Protein AF-T0ZTT1-F1 (afdb_monomer_lite)

Structure (mmCIF, N/CA/C/O backbone):
data_AF-T0ZTT1-F1
#
_entry.id   AF-T0ZTT1-F1
#
loop_
_atom_site.group_PDB
_atom_site.id
_atom_site.type_symbol
_atom_site.label_atom_id
_atom_site.label_alt_id
_atom_site.label_comp_id
_atom_site.label_asym_id
_atom_site.label_entity_id
_atom_site.label_seq_id
_atom_site.pdbx_PDB_ins_code
_atom_site.Cartn_x
_atom_site.Cartn_y
_atom_site.Cartn_z
_atom_site.occupancy
_atom_site.B_iso_or_equiv
_atom_site.auth_seq_id
_atom_site.auth_comp_id
_atom_site.auth_asym_id
_atom_site.auth_atom_id
_atom_site.pdbx_PDB_model_num
ATOM 1 N N . MET A 1 1 ? 16.448 -6.282 -5.008 1.00 70.19 1 MET A N 1
ATOM 2 C CA . MET A 1 1 ? 17.131 -6.592 -6.287 1.00 70.19 1 MET A CA 1
ATOM 3 C C . MET A 1 1 ? 16.529 -7.861 -6.857 1.00 70.19 1 MET A C 1
ATOM 5 O O . MET A 1 1 ? 16.527 -8.872 -6.167 1.00 70.19 1 MET A O 1
ATOM 9 N N . ILE A 1 2 ? 16.022 -7.788 -8.084 1.00 77.56 2 ILE A N 1
ATOM 10 C CA . ILE A 1 2 ? 15.511 -8.921 -8.863 1.00 77.56 2 ILE A CA 1
ATOM 11 C C . ILE A 1 2 ? 16.599 -9.289 -9.877 1.00 77.56 2 ILE A C 1
ATOM 13 O O . ILE A 1 2 ? 17.186 -8.388 -10.481 1.00 77.56 2 ILE A O 1
ATOM 17 N N . TRP A 1 3 ? 16.915 -10.576 -10.030 1.00 76.81 3 TRP A N 1
ATOM 18 C CA . TRP A 1 3 ? 18.024 -11.031 -10.872 1.00 76.81 3 TRP A CA 1
ATOM 19 C C . TRP A 1 3 ? 17.762 -12.404 -11.499 1.00 76.81 3 TRP A C 1
ATOM 21 O O . TRP A 1 3 ? 17.148 -13.268 -10.874 1.00 76.81 3 TRP A O 1
ATOM 31 N N . GLY A 1 4 ? 18.320 -12.605 -12.695 1.00 72.38 4 GLY A N 1
ATOM 32 C CA . GLY A 1 4 ? 18.363 -13.891 -13.378 1.00 72.38 4 GLY A CA 1
ATOM 33 C C . GLY A 1 4 ? 17.075 -14.313 -14.099 1.00 72.38 4 GLY A C 1
ATOM 34 O O . GLY A 1 4 ? 16.040 -13.652 -14.038 1.00 72.38 4 GLY A O 1
ATOM 35 N N . GLY A 1 5 ? 17.147 -15.469 -14.766 1.00 72.75 5 GLY A N 1
ATOM 36 C CA . GLY A 1 5 ? 15.988 -16.238 -15.230 1.00 72.75 5 GLY A CA 1
ATOM 37 C C . GLY A 1 5 ? 15.692 -16.154 -16.731 1.00 72.75 5 GLY A C 1
ATOM 38 O O . GLY A 1 5 ? 15.581 -15.075 -17.314 1.00 72.75 5 GLY A O 1
ATOM 39 N N . GLY A 1 6 ? 15.499 -17.320 -17.359 1.00 72.19 6 GLY A N 1
ATOM 40 C CA . GLY A 1 6 ? 15.038 -17.461 -18.744 1.00 72.19 6 GLY A CA 1
ATOM 41 C C . GLY A 1 6 ? 15.770 -16.538 -19.724 1.00 72.19 6 GLY A C 1
ATOM 42 O O . GLY A 1 6 ? 16.996 -16.513 -19.792 1.00 72.19 6 GLY A O 1
ATOM 43 N N . ALA A 1 7 ? 15.007 -15.736 -20.469 1.00 65.44 7 ALA A N 1
ATOM 44 C CA . ALA A 1 7 ? 15.554 -14.795 -21.444 1.00 65.44 7 ALA A CA 1
ATOM 45 C C . ALA A 1 7 ? 16.381 -13.649 -20.826 1.00 65.44 7 ALA A C 1
ATOM 47 O O . ALA A 1 7 ? 17.142 -13.022 -21.558 1.00 65.44 7 ALA A O 1
ATOM 48 N N . ALA A 1 8 ? 16.267 -13.363 -19.522 1.00 67.00 8 ALA A N 1
ATOM 49 C CA . ALA A 1 8 ? 17.101 -12.361 -18.854 1.00 67.00 8 ALA A CA 1
ATOM 50 C C . ALA A 1 8 ? 18.556 -12.839 -18.692 1.00 67.00 8 ALA A C 1
ATOM 52 O O . ALA A 1 8 ? 19.460 -12.014 -18.584 1.00 67.00 8 ALA A O 1
ATOM 53 N N . GLY A 1 9 ? 18.811 -14.153 -18.741 1.00 69.88 9 GLY A N 1
ATOM 54 C CA . GLY A 1 9 ? 20.140 -14.722 -18.529 1.00 69.88 9 GLY A CA 1
ATOM 55 C C . GLY A 1 9 ? 20.627 -14.466 -17.107 1.00 69.88 9 GLY A C 1
ATOM 56 O O . GLY A 1 9 ? 19.826 -14.479 -16.182 1.00 69.88 9 GLY A O 1
ATOM 57 N N . GLY A 1 10 ? 21.933 -14.232 -16.930 1.00 65.50 10 GLY A N 1
ATOM 58 C CA . GLY A 1 10 ? 22.507 -13.978 -15.609 1.00 65.50 10 GLY A CA 1
ATOM 59 C C . GLY A 1 10 ? 22.313 -15.181 -14.696 1.00 65.50 10 GLY A C 1
ATOM 60 O O . GLY A 1 10 ? 21.487 -15.131 -13.810 1.00 65.50 10 GLY A O 1
ATOM 61 N N . GLU A 1 11 ? 23.035 -16.274 -14.936 1.00 71.50 11 GLU A N 1
ATOM 62 C CA . GLU A 1 11 ? 22.935 -17.496 -14.114 1.00 71.50 11 GLU A CA 1
ATOM 63 C C . GLU A 1 11 ? 24.229 -17.770 -13.327 1.00 71.50 11 GLU A C 1
ATOM 65 O O . GLU A 1 11 ? 24.321 -18.727 -12.565 1.00 71.50 11 GLU A O 1
ATOM 70 N N . SER A 1 12 ? 25.250 -16.919 -13.483 1.00 78.50 12 SER A N 1
ATOM 71 C CA . SER A 1 12 ? 26.542 -17.074 -12.813 1.00 78.50 12 SER A CA 1
ATOM 72 C C . SER A 1 12 ? 26.667 -16.179 -11.581 1.00 78.50 12 SER A C 1
ATOM 74 O O . SER A 1 12 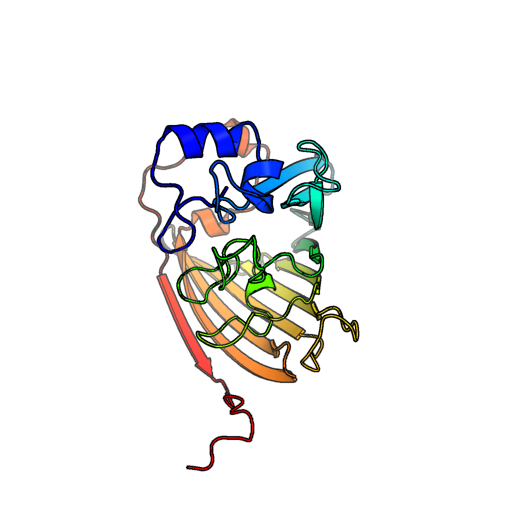? 26.258 -15.017 -11.590 1.00 78.50 12 SER A O 1
ATOM 76 N N . LEU A 1 13 ? 27.333 -16.690 -10.540 1.00 81.06 13 LEU A N 1
ATOM 77 C CA . LEU A 1 13 ? 27.672 -15.931 -9.329 1.00 81.06 13 LEU A CA 1
ATOM 78 C C . LEU A 1 13 ? 28.441 -14.638 -9.654 1.00 81.06 13 LEU A C 1
ATOM 80 O O . LEU A 1 13 ? 28.233 -13.606 -9.023 1.00 81.06 13 LEU A O 1
ATOM 84 N N . THR A 1 14 ? 29.289 -14.672 -10.683 1.00 83.62 14 THR A N 1
ATOM 85 C CA . THR A 1 14 ? 30.021 -13.499 -11.173 1.00 83.62 14 THR A CA 1
ATOM 86 C C . THR A 1 14 ? 29.077 -12.400 -11.656 1.00 83.62 14 THR A C 1
ATOM 88 O O . THR A 1 14 ? 29.256 -11.247 -11.272 1.00 83.62 14 THR A O 1
ATOM 91 N N . ASN A 1 15 ? 28.038 -12.745 -12.421 1.00 77.38 15 ASN A N 1
ATOM 92 C CA . ASN A 1 15 ? 27.052 -11.775 -12.898 1.00 77.38 15 ASN A CA 1
ATOM 93 C C . ASN A 1 15 ? 26.187 -11.221 -11.750 1.00 77.38 15 ASN A C 1
ATOM 95 O O . ASN A 1 15 ? 25.772 -10.068 -11.825 1.00 77.38 15 ASN A O 1
ATOM 99 N N . ILE A 1 16 ? 25.938 -11.996 -10.682 1.00 80.44 16 ILE A N 1
ATOM 100 C CA . ILE A 1 16 ? 25.267 -11.498 -9.460 1.00 80.44 16 ILE A CA 1
ATOM 101 C C . ILE A 1 16 ? 26.117 -10.411 -8.806 1.00 80.44 16 ILE A C 1
ATOM 103 O O . ILE A 1 16 ? 25.641 -9.308 -8.546 1.00 80.44 16 ILE A O 1
ATOM 107 N N . MET A 1 17 ? 27.392 -10.714 -8.556 1.00 83.56 17 MET A N 1
ATOM 108 C CA . MET A 1 17 ? 28.298 -9.783 -7.883 1.00 83.56 17 MET A CA 1
ATOM 109 C C . MET A 1 17 ? 28.530 -8.523 -8.721 1.00 83.56 17 MET A C 1
ATOM 111 O O . MET A 1 17 ? 28.562 -7.416 -8.186 1.00 83.56 17 MET A O 1
ATOM 115 N N . GLN A 1 18 ? 28.624 -8.671 -10.043 1.00 83.94 18 GLN A N 1
ATOM 116 C CA . GLN A 1 18 ? 28.688 -7.540 -10.963 1.00 83.94 18 GLN A CA 1
ATOM 117 C C . GLN A 1 18 ? 27.400 -6.712 -10.950 1.00 83.94 18 GLN A C 1
ATOM 119 O O . GLN A 1 18 ? 27.492 -5.489 -10.936 1.00 83.94 18 GLN A O 1
ATOM 124 N N . ALA A 1 19 ? 26.217 -7.336 -10.892 1.00 81.00 19 ALA A N 1
ATOM 125 C CA . ALA A 1 19 ? 24.943 -6.620 -10.776 1.00 81.00 19 ALA A CA 1
ATOM 126 C C . ALA A 1 19 ? 24.833 -5.815 -9.478 1.00 81.00 19 ALA A C 1
ATOM 128 O O . ALA A 1 19 ? 24.258 -4.729 -9.472 1.00 81.00 19 ALA A O 1
ATOM 129 N N . PHE A 1 20 ? 25.417 -6.325 -8.395 1.00 81.19 20 PHE A N 1
ATOM 130 C CA . PHE A 1 20 ? 25.454 -5.628 -7.117 1.00 81.19 20 PHE A CA 1
ATOM 131 C C . PHE A 1 20 ? 26.381 -4.400 -7.142 1.00 81.19 20 PHE A C 1
ATOM 133 O O . PHE A 1 20 ? 26.027 -3.351 -6.615 1.00 81.19 20 PHE A O 1
ATOM 140 N N . ILE A 1 21 ? 27.557 -4.514 -7.771 1.00 83.38 21 ILE A N 1
ATOM 141 C CA . ILE A 1 21 ? 28.585 -3.456 -7.779 1.00 83.38 21 ILE A CA 1
ATOM 142 C C . ILE A 1 21 ? 28.362 -2.436 -8.908 1.00 83.38 21 ILE A C 1
ATOM 144 O O . ILE A 1 21 ? 28.655 -1.254 -8.741 1.00 83.38 21 ILE A O 1
ATOM 148 N N . ASN A 1 22 ? 27.852 -2.877 -10.059 1.00 82.50 22 ASN A N 1
ATOM 149 C CA . ASN A 1 22 ? 27.587 -2.040 -11.225 1.00 82.50 22 ASN A CA 1
ATOM 150 C C . ASN A 1 22 ? 26.123 -2.173 -11.678 1.00 82.50 22 ASN A C 1
ATOM 152 O O . ASN A 1 22 ? 25.820 -2.783 -12.713 1.00 82.50 22 ASN A O 1
ATOM 156 N N . PRO A 1 23 ? 25.200 -1.594 -10.898 1.00 78.81 23 PRO A N 1
ATOM 157 C CA . PRO A 1 23 ? 23.775 -1.742 -11.140 1.00 78.81 23 PRO A CA 1
ATOM 158 C C . PRO A 1 23 ? 23.306 -1.072 -12.422 1.00 78.81 23 PRO A C 1
ATOM 160 O O . PRO A 1 23 ? 22.495 -1.638 -13.154 1.00 78.81 23 PRO A O 1
ATOM 163 N N . THR A 1 24 ? 23.883 0.090 -12.740 1.00 79.81 24 THR A N 1
ATOM 164 C CA . THR A 1 24 ? 23.605 0.817 -13.976 1.00 79.81 24 THR A CA 1
ATOM 165 C C . THR A 1 24 ? 23.794 -0.089 -15.183 1.00 79.81 24 THR A C 1
ATOM 167 O O . THR A 1 24 ? 22.922 -0.167 -16.047 1.00 79.81 24 THR A O 1
ATOM 170 N N . GLN A 1 25 ? 24.933 -0.781 -15.256 1.00 79.62 25 GLN A N 1
ATOM 171 C CA . GLN A 1 25 ? 25.231 -1.659 -16.378 1.00 79.62 25 GLN A CA 1
ATOM 172 C C . GLN A 1 25 ? 24.285 -2.864 -16.402 1.00 79.62 25 GLN A C 1
ATOM 174 O O . GLN A 1 25 ? 23.762 -3.199 -17.462 1.00 79.62 25 GLN A O 1
ATOM 179 N N . ALA A 1 26 ? 23.986 -3.460 -15.243 1.00 79.25 26 ALA A N 1
ATOM 180 C CA . ALA A 1 26 ? 23.047 -4.579 -15.132 1.00 79.25 26 ALA A CA 1
ATOM 181 C C . ALA A 1 26 ? 21.636 -4.248 -15.652 1.00 79.25 26 ALA A C 1
ATOM 183 O O . ALA A 1 26 ? 20.987 -5.116 -16.239 1.00 79.25 26 ALA A O 1
ATOM 184 N N . GLN A 1 27 ? 21.194 -3.005 -15.430 1.00 75.31 27 GLN A N 1
ATOM 185 C CA . GLN A 1 27 ? 19.869 -2.475 -15.769 1.00 75.31 27 GLN A CA 1
ATOM 186 C C . GLN A 1 27 ? 19.769 -1.869 -17.174 1.00 75.31 27 GLN A C 1
ATOM 188 O O . GLN A 1 27 ? 18.667 -1.551 -17.612 1.00 75.31 27 GLN A O 1
ATOM 193 N N . SER A 1 28 ? 20.888 -1.690 -17.883 1.00 72.06 28 SER A N 1
ATOM 194 C CA . SER A 1 28 ? 20.907 -1.031 -19.198 1.00 72.06 28 SER A CA 1
ATOM 195 C C . SER A 1 28 ? 21.454 -1.924 -20.309 1.00 72.06 28 SER A C 1
ATOM 197 O O . SER A 1 28 ? 20.725 -2.260 -21.237 1.00 72.06 28 SER A O 1
ATOM 199 N N . THR A 1 29 ? 22.727 -2.312 -20.230 1.00 72.50 29 THR A N 1
ATOM 200 C CA . THR A 1 29 ? 23.456 -2.987 -21.321 1.00 72.50 29 THR A CA 1
ATOM 201 C C . THR A 1 29 ? 23.839 -4.436 -21.009 1.00 72.50 29 THR A C 1
ATOM 203 O O . THR A 1 29 ? 24.173 -5.198 -21.917 1.00 72.50 29 THR A O 1
ATOM 206 N N . GLY A 1 30 ? 23.779 -4.844 -19.740 1.00 74.50 30 GLY A N 1
ATOM 207 C CA . GLY A 1 30 ? 24.252 -6.142 -19.267 1.00 74.50 30 GLY A CA 1
ATOM 208 C C . GLY A 1 30 ? 25.783 -6.282 -19.303 1.00 74.50 30 GLY A C 1
ATOM 209 O O . GLY A 1 30 ? 26.524 -5.341 -19.595 1.00 74.50 30 GLY A O 1
ATOM 210 N N . PHE A 1 31 ? 26.275 -7.473 -18.953 1.00 72.44 31 PHE A N 1
ATOM 211 C CA . PHE A 1 31 ? 27.699 -7.703 -18.674 1.00 72.44 31 PHE A CA 1
ATOM 212 C C . PHE A 1 31 ? 28.501 -8.402 -19.790 1.00 72.44 31 PHE A C 1
ATOM 214 O O . PHE A 1 31 ? 29.713 -8.517 -19.649 1.00 72.44 31 PHE A O 1
ATOM 221 N N . ASN A 1 32 ? 27.888 -8.844 -20.899 1.00 68.25 32 ASN A N 1
ATOM 222 C CA . ASN A 1 32 ? 28.572 -9.608 -21.962 1.00 68.25 32 ASN A CA 1
ATOM 223 C C . ASN A 1 32 ? 28.163 -9.158 -23.383 1.00 68.25 32 ASN A C 1
ATOM 225 O O . ASN A 1 32 ? 27.213 -8.418 -23.599 1.00 68.25 32 ASN A O 1
ATOM 229 N N . THR A 1 33 ? 28.883 -9.582 -24.415 1.00 51.97 33 THR A N 1
ATOM 230 C CA . THR A 1 33 ? 28.582 -9.165 -25.794 1.00 51.97 33 THR A CA 1
ATOM 231 C C . THR A 1 33 ? 27.237 -9.750 -26.254 1.00 51.97 33 THR A C 1
ATOM 233 O O . THR A 1 33 ? 27.046 -10.962 -26.216 1.00 51.97 33 THR A O 1
ATOM 236 N N . GLY A 1 34 ? 26.290 -8.893 -26.656 1.00 56.25 34 GLY A N 1
ATOM 237 C CA . GLY A 1 34 ? 24.906 -9.291 -26.962 1.00 56.25 34 GLY A CA 1
ATOM 238 C C . GLY A 1 34 ? 23.984 -9.407 -25.738 1.00 56.25 34 GLY A C 1
ATOM 239 O O . GLY A 1 34 ? 22.913 -10.007 -25.848 1.00 56.25 34 GLY A O 1
ATOM 240 N N . THR A 1 35 ? 24.384 -8.880 -24.569 1.00 56.94 35 THR A N 1
ATOM 241 C CA . THR A 1 35 ? 23.593 -9.032 -23.342 1.00 56.94 35 THR A CA 1
ATOM 242 C C . THR A 1 35 ? 22.357 -8.169 -23.247 1.00 56.94 35 THR A C 1
ATOM 244 O O . THR A 1 35 ? 22.256 -7.064 -23.769 1.00 56.94 35 THR A O 1
ATOM 247 N N . ARG A 1 36 ? 21.425 -8.754 -22.505 1.00 64.00 36 ARG A N 1
ATOM 248 C CA . ARG A 1 36 ? 20.125 -8.248 -22.110 1.00 64.00 36 ARG A CA 1
ATOM 249 C C . ARG A 1 36 ? 20.239 -7.717 -20.677 1.00 64.00 36 ARG A C 1
ATOM 251 O O . ARG A 1 36 ? 21.141 -8.129 -19.947 1.00 64.00 36 ARG A O 1
ATOM 258 N N . VAL A 1 37 ? 19.325 -6.847 -20.261 1.00 68.81 37 VAL A N 1
ATOM 259 C CA . VAL A 1 37 ? 19.149 -6.480 -18.846 1.00 68.81 37 VAL A CA 1
ATOM 260 C C . VAL A 1 37 ? 18.989 -7.740 -17.991 1.00 68.81 37 VAL A C 1
ATOM 262 O O . VAL A 1 37 ? 18.074 -8.530 -18.223 1.00 68.81 37 VAL A O 1
ATOM 265 N N . VAL A 1 38 ? 19.889 -7.916 -17.017 1.00 71.75 38 VAL A N 1
ATOM 266 C CA . VAL A 1 38 ? 19.973 -9.118 -16.160 1.00 71.75 38 VAL A CA 1
ATOM 267 C C . VAL A 1 38 ? 19.431 -8.880 -14.747 1.00 71.75 38 VAL A C 1
ATOM 269 O O . VAL A 1 38 ? 19.226 -9.833 -13.995 1.00 71.75 38 VAL A O 1
ATOM 272 N N . ALA A 1 39 ? 19.200 -7.618 -14.370 1.00 74.81 39 ALA A N 1
ATOM 273 C CA . ALA A 1 39 ? 18.762 -7.242 -13.030 1.00 74.81 39 ALA A CA 1
ATOM 274 C C . ALA A 1 39 ? 17.822 -6.031 -13.040 1.00 74.81 39 ALA A C 1
ATOM 276 O O . ALA A 1 39 ? 17.954 -5.154 -13.891 1.00 74.81 39 ALA A O 1
ATOM 277 N N . LYS A 1 40 ? 16.946 -5.957 -12.034 1.00 76.69 40 LYS A N 1
ATOM 278 C CA . LYS A 1 40 ? 16.197 -4.753 -11.651 1.00 76.69 40 LYS A CA 1
ATOM 279 C C . LYS A 1 40 ? 16.512 -4.401 -10.198 1.00 76.69 40 LYS A C 1
ATOM 281 O O . LYS A 1 40 ? 16.605 -5.282 -9.334 1.00 76.69 40 LYS A O 1
ATOM 286 N N . GLN A 1 41 ? 16.706 -3.116 -9.927 1.00 78.88 41 GLN A N 1
ATOM 287 C CA . GLN A 1 41 ? 16.980 -2.611 -8.591 1.00 78.88 41 GLN A CA 1
ATOM 288 C C . GLN A 1 41 ? 15.842 -1.772 -8.055 1.00 78.88 41 GLN A C 1
ATOM 290 O O . GLN A 1 41 ? 15.291 -0.924 -8.751 1.00 78.88 41 GLN A O 1
ATOM 295 N N . GLU A 1 42 ? 15.592 -2.013 -6.778 1.00 83.31 42 GLU A N 1
ATOM 296 C CA . GLU A 1 42 ? 14.695 -1.278 -5.913 1.00 83.31 42 GLU A CA 1
ATOM 297 C C . GLU A 1 42 ? 15.426 -1.111 -4.589 1.00 83.31 42 GLU A C 1
ATOM 299 O O . GLU A 1 42 ? 16.103 -2.040 -4.121 1.00 83.31 42 GLU A O 1
ATOM 304 N N . ALA A 1 43 ? 15.305 0.072 -4.014 1.00 85.25 43 ALA A N 1
ATOM 305 C CA . ALA A 1 43 ? 15.792 0.378 -2.686 1.00 85.25 43 ALA A CA 1
ATOM 306 C C . ALA A 1 43 ? 14.797 1.317 -2.019 1.00 85.25 43 ALA A C 1
ATOM 308 O O . ALA A 1 43 ? 14.203 2.163 -2.685 1.00 85.25 43 ALA A O 1
ATOM 309 N N . SER A 1 44 ? 14.649 1.194 -0.706 1.00 89.31 44 SER A N 1
ATOM 310 C CA . SER A 1 44 ? 13.899 2.168 0.069 1.00 89.31 44 SER A CA 1
ATOM 311 C C . SER A 1 44 ? 14.619 2.540 1.352 1.00 89.31 44 SER A C 1
ATOM 313 O O . SER A 1 44 ? 15.441 1.790 1.886 1.00 89.31 44 SER A O 1
ATOM 315 N N . VAL A 1 45 ? 14.338 3.754 1.808 1.00 90.12 45 VAL A N 1
ATOM 316 C CA . VAL A 1 45 ? 14.747 4.265 3.109 1.00 90.12 45 VAL A CA 1
ATOM 317 C C . VAL A 1 45 ? 13.482 4.603 3.874 1.00 90.12 45 VAL A C 1
ATOM 319 O O . VAL A 1 45 ? 12.731 5.496 3.485 1.00 90.12 45 VAL A O 1
ATOM 322 N N . THR A 1 46 ? 13.269 3.893 4.977 1.00 94.19 46 THR A N 1
ATOM 323 C CA . THR A 1 46 ? 12.129 4.089 5.872 1.00 94.19 46 THR A CA 1
ATOM 324 C C . THR A 1 46 ? 12.582 4.732 7.174 1.00 94.19 46 THR A C 1
ATOM 326 O O . THR A 1 46 ? 13.584 4.316 7.756 1.00 94.19 46 THR A O 1
ATOM 329 N N . SER A 1 47 ? 11.841 5.719 7.662 1.00 92.62 47 SER A N 1
ATOM 330 C CA . SER A 1 47 ? 12.072 6.376 8.951 1.00 92.62 47 SER A CA 1
ATOM 331 C C . SER A 1 47 ? 10.787 6.427 9.767 1.00 92.62 47 SER A C 1
ATOM 333 O O . SER A 1 47 ? 9.708 6.627 9.215 1.00 92.62 47 SER A O 1
ATOM 335 N N . SER A 1 48 ? 10.917 6.288 11.086 1.00 94.62 48 SER A N 1
ATOM 336 C CA . SER A 1 48 ? 9.823 6.471 12.038 1.00 94.62 48 SER A CA 1
ATOM 337 C C . SER A 1 48 ? 10.297 7.354 13.186 1.00 94.62 48 SER A C 1
ATOM 339 O O . SER A 1 48 ? 11.317 7.071 13.819 1.00 94.62 48 SER A O 1
ATOM 341 N N . PHE A 1 49 ? 9.570 8.438 13.436 1.00 94.31 49 PHE A N 1
ATOM 342 C CA . PHE A 1 49 ? 9.841 9.378 14.518 1.00 94.31 49 PHE A CA 1
ATOM 343 C C . PHE A 1 49 ? 8.700 9.316 15.519 1.00 94.31 49 PHE A C 1
ATOM 345 O O . PHE A 1 49 ? 7.550 9.548 15.157 1.00 94.31 49 PHE A O 1
ATOM 352 N N . ILE A 1 50 ? 9.020 9.016 16.774 1.00 94.12 50 ILE A N 1
ATOM 353 C CA . ILE A 1 50 ? 8.036 8.885 17.849 1.00 94.12 50 ILE A CA 1
ATOM 354 C C . ILE A 1 50 ? 8.101 10.138 18.715 1.00 94.12 50 ILE A C 1
ATOM 356 O O . ILE A 1 50 ? 9.164 10.501 19.221 1.00 94.12 50 ILE A O 1
ATOM 360 N N . PHE A 1 51 ? 6.953 10.778 18.906 1.00 93.81 51 PHE A N 1
ATOM 361 C CA . PHE A 1 51 ? 6.808 11.995 19.689 1.00 93.81 51 PHE A CA 1
ATOM 362 C C . PHE A 1 51 ? 6.046 11.674 20.977 1.00 93.81 51 PHE A C 1
ATOM 364 O O . PHE A 1 51 ? 4.811 11.623 20.975 1.00 93.81 51 PHE A O 1
ATOM 371 N N . PRO A 1 52 ? 6.757 11.429 22.093 1.00 91.12 52 PRO A N 1
ATOM 372 C CA . PRO A 1 52 ? 6.110 11.250 23.380 1.00 91.12 52 PRO A CA 1
ATOM 373 C C . PRO A 1 52 ? 5.517 12.584 23.842 1.00 91.12 52 PRO A C 1
ATOM 375 O O . PRO A 1 52 ? 6.141 13.640 23.743 1.00 91.12 52 PRO A O 1
ATOM 378 N N . GLY A 1 53 ? 4.301 12.546 24.370 1.00 89.44 53 GLY A N 1
ATOM 379 C CA . GLY A 1 53 ? 3.612 13.737 24.845 1.00 89.44 53 GLY A CA 1
ATOM 380 C C . GLY A 1 53 ? 2.238 13.405 25.401 1.00 89.44 53 GLY A C 1
ATOM 381 O O . GLY A 1 53 ? 1.876 12.239 25.541 1.00 89.44 53 GLY A O 1
ATOM 382 N N . ARG A 1 54 ? 1.454 14.446 25.702 1.00 89.31 54 ARG A N 1
ATOM 383 C CA . ARG A 1 54 ? 0.063 14.285 26.158 1.00 89.31 54 ARG A CA 1
ATOM 384 C C . ARG A 1 54 ? -0.807 13.566 25.122 1.00 89.31 54 ARG A C 1
ATOM 386 O O . ARG A 1 54 ? -1.700 12.818 25.500 1.00 89.31 54 ARG A O 1
ATOM 393 N N . TYR A 1 55 ? -0.532 13.814 23.846 1.00 91.56 55 TYR A N 1
ATOM 394 C CA . TYR A 1 55 ? -1.118 13.115 22.711 1.00 91.56 55 TYR A CA 1
ATOM 395 C C . TYR A 1 55 ? 0.043 12.481 21.943 1.00 91.56 55 TYR A C 1
ATOM 397 O O . TYR A 1 55 ? 0.682 13.181 21.154 1.00 91.56 55 TYR A O 1
ATOM 405 N N . PRO A 1 56 ? 0.414 11.228 22.255 1.00 92.12 56 PRO A N 1
ATOM 406 C CA . PRO A 1 56 ? 1.540 10.579 21.602 1.00 92.12 56 PRO A CA 1
ATOM 407 C C . PRO A 1 56 ? 1.211 10.328 20.130 1.00 92.12 56 PRO A C 1
ATOM 409 O O . PRO A 1 56 ? 0.127 9.836 19.805 1.00 92.12 56 PRO A O 1
ATOM 412 N N . PHE A 1 57 ? 2.157 10.650 19.253 1.00 95.12 57 PHE A N 1
ATOM 413 C CA . PHE A 1 57 ? 2.032 10.380 17.825 1.00 95.12 57 PHE A CA 1
ATOM 414 C C . PHE A 1 57 ? 3.358 9.924 17.220 1.00 95.12 57 PHE A C 1
ATOM 416 O O . PHE A 1 57 ? 4.431 10.170 17.776 1.00 95.12 57 PHE A O 1
ATOM 423 N N . SER A 1 58 ? 3.285 9.257 16.074 1.00 96.62 58 SER A N 1
ATOM 424 C CA . SER A 1 58 ? 4.435 8.909 15.252 1.00 96.62 58 SER A CA 1
ATOM 425 C C . SER A 1 58 ? 4.295 9.491 13.853 1.00 96.62 58 SER A C 1
ATOM 427 O O . SER A 1 58 ? 3.188 9.643 13.341 1.00 96.62 58 SER A O 1
ATOM 429 N N . VAL A 1 59 ? 5.426 9.837 13.246 1.00 97.06 59 VAL A N 1
ATOM 430 C CA . VAL A 1 59 ? 5.508 10.215 11.835 1.00 97.06 59 VAL A CA 1
ATOM 431 C C . VAL A 1 59 ? 6.354 9.175 11.126 1.00 97.06 59 VAL A C 1
ATOM 433 O O . VAL A 1 59 ? 7.500 8.940 11.513 1.00 97.06 59 VAL A O 1
ATOM 436 N N . ASN A 1 60 ? 5.784 8.563 10.097 1.00 96.06 60 ASN A N 1
ATOM 437 C CA . ASN A 1 60 ? 6.425 7.542 9.285 1.00 9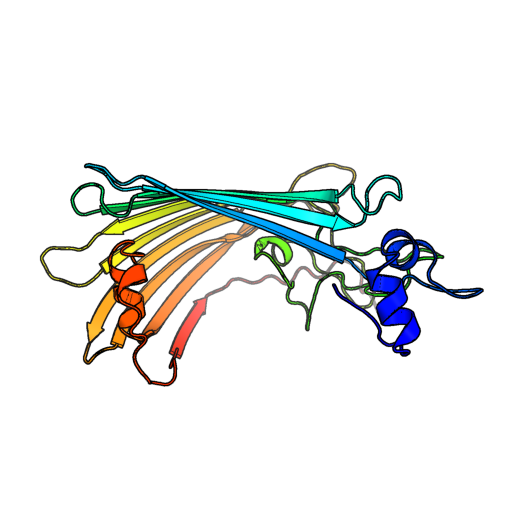6.06 60 ASN A CA 1
ATOM 438 C C . ASN A 1 60 ? 6.672 8.095 7.887 1.00 96.06 60 ASN A C 1
ATOM 440 O O . ASN A 1 60 ? 5.844 8.825 7.347 1.00 96.06 60 ASN A O 1
ATOM 444 N N . PHE A 1 61 ? 7.818 7.755 7.317 1.00 96.62 61 PHE A N 1
ATOM 445 C CA . PHE A 1 61 ? 8.204 8.173 5.981 1.00 96.62 61 PHE A CA 1
ATOM 446 C C . PHE A 1 61 ? 8.932 7.038 5.276 1.00 96.62 61 PHE A C 1
ATOM 448 O O . PHE A 1 61 ? 9.810 6.408 5.864 1.00 96.62 61 PHE A O 1
ATOM 455 N N . GLU A 1 62 ? 8.610 6.821 4.012 1.00 94.75 62 GLU A N 1
ATOM 456 C CA . GLU A 1 62 ? 9.355 5.973 3.099 1.00 94.75 62 GLU A CA 1
ATOM 457 C C . GLU A 1 62 ? 9.683 6.765 1.839 1.00 94.75 62 GLU A C 1
ATOM 459 O O . GLU A 1 62 ? 8.812 7.382 1.226 1.00 94.75 62 GLU A O 1
ATOM 464 N N . TYR A 1 63 ? 10.950 6.711 1.446 1.00 93.06 63 TYR A N 1
ATOM 465 C CA . TYR A 1 63 ? 11.388 7.067 0.107 1.00 93.06 63 TYR A CA 1
ATOM 466 C C . TYR A 1 63 ? 11.911 5.805 -0.558 1.00 93.06 63 TYR A C 1
ATOM 468 O O . TYR A 1 63 ? 12.976 5.301 -0.192 1.00 93.06 63 TYR A O 1
ATOM 476 N N . ALA A 1 64 ? 11.145 5.291 -1.508 1.00 91.06 64 ALA A N 1
ATOM 477 C CA . ALA A 1 64 ? 11.520 4.176 -2.347 1.00 91.06 64 ALA A CA 1
ATOM 478 C C . ALA A 1 64 ? 11.911 4.684 -3.737 1.00 91.06 64 ALA A C 1
ATOM 480 O O . ALA A 1 64 ? 11.447 5.716 -4.217 1.00 91.06 64 ALA A O 1
ATOM 481 N N . ALA A 1 65 ? 12.819 3.967 -4.377 1.00 87.81 65 ALA A N 1
ATOM 482 C CA . ALA A 1 65 ? 13.294 4.268 -5.711 1.00 87.81 65 ALA A CA 1
ATOM 483 C C . ALA A 1 65 ? 13.558 2.998 -6.508 1.00 87.81 65 ALA A C 1
ATOM 485 O O . ALA A 1 65 ? 13.996 1.986 -5.948 1.00 87.81 65 ALA A O 1
ATOM 486 N N . ASN A 1 66 ? 13.373 3.084 -7.822 1.00 79.94 66 ASN A N 1
ATOM 487 C CA . ASN A 1 66 ? 13.803 2.049 -8.741 1.00 79.94 66 ASN A CA 1
ATOM 488 C C . ASN A 1 66 ? 14.692 2.637 -9.834 1.00 79.94 66 ASN A C 1
ATOM 490 O O . ASN A 1 66 ? 14.641 3.826 -10.142 1.00 79.94 66 ASN A O 1
ATOM 494 N N . ASP A 1 67 ? 15.514 1.777 -10.428 1.00 73.88 67 ASP A N 1
ATOM 495 C CA . ASP A 1 67 ? 16.476 2.175 -11.452 1.00 73.88 67 ASP A CA 1
ATOM 496 C C . ASP A 1 67 ? 17.495 3.239 -10.992 1.00 73.88 67 ASP A C 1
ATOM 498 O O . ASP A 1 67 ? 17.371 3.932 -9.979 1.00 73.88 67 ASP A O 1
ATOM 502 N N . THR A 1 68 ? 18.579 3.342 -11.752 1.00 72.38 68 THR A N 1
ATOM 503 C CA . THR A 1 68 ? 19.557 4.416 -11.582 1.00 72.38 68 THR A CA 1
ATOM 504 C C . THR A 1 68 ? 19.197 5.566 -12.514 1.00 72.38 68 THR A C 1
ATOM 506 O O . THR A 1 68 ? 18.876 5.367 -13.687 1.00 72.38 68 THR A O 1
ATOM 509 N N . SER A 1 69 ? 19.254 6.797 -12.017 1.00 73.00 69 SER A N 1
ATOM 510 C CA . SER A 1 69 ? 19.026 7.986 -12.835 1.00 73.00 69 SER A CA 1
ATOM 511 C C . SER A 1 69 ? 20.328 8.440 -13.496 1.00 73.00 69 SER A C 1
ATOM 513 O O . SER A 1 69 ? 21.398 8.440 -12.882 1.00 73.00 69 SER A O 1
ATOM 515 N N . MET A 1 70 ? 20.256 8.824 -14.776 1.00 66.94 70 MET A N 1
ATOM 516 C CA . MET A 1 70 ? 21.395 9.326 -15.568 1.00 66.94 70 MET A CA 1
ATOM 517 C C . MET A 1 70 ? 22.619 8.390 -15.593 1.00 66.94 70 MET A C 1
ATOM 519 O O . MET A 1 70 ? 23.758 8.842 -15.717 1.00 66.94 70 MET A O 1
ATOM 523 N N . GLY A 1 71 ? 22.399 7.084 -15.430 1.00 65.19 71 GLY A N 1
ATOM 524 C CA . GLY A 1 71 ? 23.462 6.083 -15.371 1.00 65.19 71 GLY A CA 1
ATOM 525 C C . GLY A 1 71 ? 24.339 6.150 -14.115 1.00 65.19 71 GLY A C 1
ATOM 526 O O . GLY A 1 71 ? 25.411 5.543 -14.073 1.00 65.19 71 GLY A O 1
ATOM 527 N N . ARG A 1 72 ? 23.920 6.883 -13.080 1.00 70.25 72 ARG A N 1
ATOM 528 C CA . ARG A 1 72 ? 24.685 7.049 -11.842 1.00 70.25 72 ARG A CA 1
ATOM 529 C C . ARG A 1 72 ? 24.115 6.154 -10.751 1.00 70.25 72 ARG A C 1
ATOM 531 O O . ARG A 1 72 ? 22.987 6.350 -10.321 1.00 70.25 72 ARG A O 1
ATOM 538 N N . ALA A 1 73 ? 24.939 5.238 -10.243 1.00 69.00 73 ALA A N 1
ATOM 539 C CA . ALA A 1 73 ? 24.542 4.254 -9.231 1.00 69.00 73 ALA A CA 1
ATOM 540 C C . ALA A 1 73 ? 24.060 4.850 -7.891 1.00 69.00 73 ALA A C 1
ATOM 542 O O . AL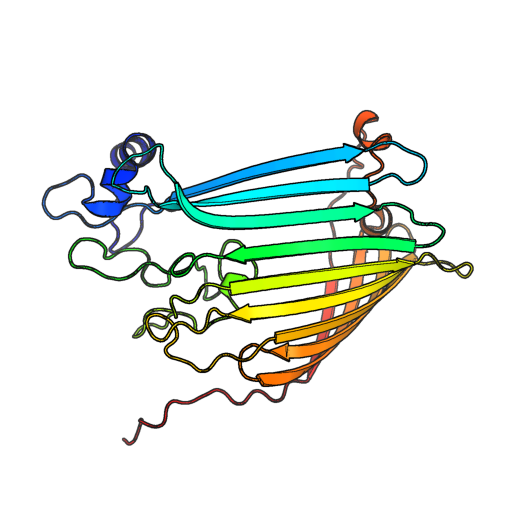A A 1 73 ? 23.435 4.150 -7.107 1.00 69.00 73 ALA A O 1
ATOM 543 N N . TYR A 1 74 ? 24.348 6.128 -7.622 1.00 70.19 74 TYR A N 1
ATOM 544 C CA . TYR A 1 74 ? 23.936 6.831 -6.402 1.00 70.19 74 TYR A CA 1
ATOM 545 C C . TYR A 1 74 ? 22.706 7.730 -6.588 1.00 70.19 74 TYR A C 1
ATOM 547 O O . TYR A 1 74 ? 22.266 8.356 -5.626 1.00 70.19 74 TYR A O 1
ATOM 555 N N . LEU A 1 75 ? 22.187 7.861 -7.814 1.00 76.19 75 LEU A N 1
ATOM 556 C CA . LEU A 1 75 ? 20.973 8.623 -8.074 1.00 76.19 75 LEU A CA 1
ATOM 557 C C . LEU A 1 75 ? 19.823 7.664 -8.303 1.00 76.19 75 LEU A C 1
ATOM 559 O O . LEU A 1 75 ? 19.821 6.884 -9.251 1.00 76.19 75 LEU A O 1
ATOM 563 N N . PHE A 1 76 ? 18.829 7.783 -7.445 1.00 78.19 76 PHE A N 1
ATOM 564 C CA . PHE A 1 76 ? 17.601 7.028 -7.519 1.00 78.19 76 PHE A CA 1
ATOM 565 C C . PHE A 1 76 ? 16.694 7.541 -8.644 1.00 78.19 76 PHE A C 1
ATOM 567 O O . PHE A 1 76 ? 16.472 8.747 -8.782 1.00 78.19 76 PHE A O 1
ATOM 574 N N . GLY A 1 77 ? 16.229 6.625 -9.495 1.00 76.31 77 GLY A N 1
ATOM 575 C CA . GLY A 1 77 ? 15.201 6.887 -10.495 1.00 76.31 77 GLY A CA 1
ATOM 576 C C . GLY A 1 77 ? 13.793 6.734 -9.917 1.00 76.31 77 GLY A C 1
ATOM 577 O O . GLY A 1 77 ? 13.621 6.156 -8.846 1.00 76.31 77 GLY A O 1
ATOM 578 N N . LYS A 1 78 ? 12.811 7.295 -10.644 1.00 83.94 78 LYS A N 1
ATOM 579 C CA . LYS A 1 78 ? 11.358 7.063 -10.495 1.00 83.94 78 LYS A CA 1
ATOM 580 C C . LYS A 1 78 ? 10.941 6.869 -9.027 1.00 83.94 78 LYS A C 1
ATOM 582 O O . LYS A 1 78 ? 10.764 5.738 -8.611 1.00 83.94 78 LYS A O 1
ATOM 587 N N . PRO A 1 79 ? 10.867 7.933 -8.222 1.00 89.06 79 PRO A N 1
ATOM 588 C CA . PRO A 1 79 ? 10.655 7.802 -6.787 1.00 89.06 79 PRO A CA 1
ATOM 589 C C . PRO A 1 79 ? 9.213 7.445 -6.425 1.00 89.06 79 PRO A C 1
ATOM 591 O O . PRO A 1 79 ? 8.271 7.983 -7.008 1.00 89.06 79 PRO A O 1
ATOM 594 N N . ASP A 1 80 ? 9.072 6.666 -5.365 1.00 91.50 80 ASP A N 1
ATOM 595 C CA . ASP A 1 80 ? 7.821 6.415 -4.667 1.00 91.50 80 ASP A CA 1
ATOM 596 C C . ASP A 1 80 ? 7.949 6.919 -3.229 1.00 91.50 80 ASP A C 1
ATOM 598 O O . ASP A 1 80 ? 8.971 6.736 -2.565 1.00 91.50 80 ASP A O 1
ATOM 602 N N . ILE A 1 81 ? 6.923 7.613 -2.753 1.00 94.56 81 ILE A N 1
ATOM 603 C CA . ILE A 1 81 ? 6.932 8.284 -1.456 1.00 94.56 81 ILE A CA 1
ATOM 604 C C . ILE A 1 81 ? 5.728 7.812 -0.659 1.00 94.56 81 ILE A C 1
ATOM 606 O O . ILE A 1 81 ? 4.601 7.907 -1.140 1.00 94.56 81 ILE A O 1
ATOM 610 N N . SER A 1 82 ? 5.965 7.384 0.577 1.00 96.44 82 SER A N 1
ATOM 611 C CA . SER A 1 82 ? 4.924 7.191 1.584 1.00 96.44 82 SER A CA 1
ATOM 612 C C . SER A 1 82 ? 5.202 8.095 2.775 1.00 96.44 82 SER A C 1
ATOM 614 O O . SER A 1 82 ? 6.344 8.236 3.212 1.00 96.44 82 SER A O 1
ATOM 616 N N . ALA A 1 83 ? 4.171 8.731 3.309 1.00 97.69 83 ALA A N 1
ATOM 617 C CA . ALA A 1 83 ? 4.265 9.509 4.530 1.00 97.69 83 ALA A CA 1
ATOM 618 C C . ALA A 1 83 ? 2.989 9.333 5.341 1.00 97.69 83 ALA A C 1
ATOM 620 O O . ALA A 1 83 ? 1.893 9.354 4.789 1.00 97.69 83 ALA A O 1
ATOM 621 N N . GLY A 1 84 ? 3.108 9.218 6.656 1.00 97.88 84 GLY A N 1
ATOM 622 C CA . GLY A 1 84 ? 1.941 9.104 7.513 1.00 97.88 84 GLY A CA 1
ATOM 623 C C . GLY A 1 84 ? 2.164 9.667 8.900 1.00 97.88 84 GLY A C 1
ATOM 624 O O . GLY A 1 84 ? 3.291 9.744 9.387 1.00 97.88 84 GLY A O 1
ATOM 625 N N . ILE A 1 85 ? 1.065 10.052 9.534 1.00 97.69 85 ILE A N 1
ATOM 626 C CA . ILE A 1 85 ? 1.009 10.430 10.940 1.00 97.69 85 ILE A CA 1
ATOM 627 C C . ILE A 1 85 ? 0.017 9.517 11.648 1.00 97.69 85 ILE A C 1
ATOM 629 O O . ILE A 1 85 ? -1.091 9.295 11.162 1.00 97.69 85 ILE A O 1
ATOM 633 N N . ASP A 1 86 ? 0.427 8.980 12.788 1.00 97.12 86 ASP A N 1
ATOM 634 C CA . ASP A 1 86 ? -0.359 8.049 13.588 1.00 97.12 86 ASP A CA 1
ATOM 635 C C . ASP A 1 86 ? -0.429 8.554 15.026 1.00 97.12 86 ASP A C 1
ATOM 637 O O . ASP A 1 86 ? 0.599 8.742 15.670 1.00 97.12 86 ASP A O 1
ATOM 641 N N . PHE A 1 87 ? -1.634 8.806 15.516 1.00 95.81 87 PHE A N 1
ATOM 642 C CA . PHE A 1 87 ? -1.913 9.142 16.899 1.00 95.81 87 PHE A CA 1
ATOM 643 C C . PHE A 1 87 ? -2.415 7.894 17.608 1.00 95.81 87 PHE A C 1
ATOM 645 O O . PHE A 1 87 ? -3.533 7.448 17.354 1.00 95.81 87 PHE A O 1
ATOM 652 N N . ALA A 1 88 ? -1.626 7.394 18.558 1.00 89.62 88 ALA A N 1
ATOM 653 C CA . ALA A 1 88 ? -1.998 6.197 19.301 1.00 89.62 88 ALA A CA 1
ATOM 654 C C . ALA A 1 88 ? -3.243 6.429 20.171 1.00 89.62 88 ALA A C 1
ATOM 656 O O . ALA A 1 88 ? -4.024 5.512 20.370 1.00 89.62 88 ALA A O 1
ATOM 657 N N . HIS A 1 89 ? -3.407 7.640 20.726 1.00 86.75 89 HIS A N 1
ATOM 658 C CA . HIS A 1 89 ? -4.555 7.984 21.569 1.00 86.75 89 HIS A CA 1
ATOM 659 C C . HIS A 1 89 ? -4.925 9.475 21.451 1.00 86.75 89 HIS A C 1
ATOM 661 O O . HIS A 1 89 ? -4.182 10.365 21.874 1.00 86.75 89 HIS A O 1
ATOM 667 N N . LEU A 1 90 ? -6.126 9.739 20.942 1.00 88.88 90 LEU A N 1
ATOM 668 C CA . LEU A 1 90 ? -6.839 11.016 20.926 1.00 88.88 90 LEU A CA 1
ATOM 669 C C . LEU A 1 90 ? -8.155 10.856 21.700 1.00 88.88 90 LEU A C 1
ATOM 671 O O . LEU A 1 90 ? -9.248 10.772 21.139 1.00 88.88 90 LEU A O 1
ATOM 675 N N . GLY A 1 91 ? -8.043 10.777 23.028 1.00 87.81 91 GLY A N 1
ATOM 676 C CA . GLY A 1 91 ? -9.171 10.407 23.882 1.00 87.81 91 GLY A CA 1
ATOM 677 C C . GLY A 1 91 ? -9.468 8.908 23.747 1.00 87.81 91 GLY A C 1
ATOM 678 O O . GLY A 1 91 ? -8.555 8.119 23.978 1.00 87.81 91 GLY A O 1
ATOM 679 N N . PRO A 1 92 ? -10.703 8.493 23.402 1.00 89.75 92 PRO A N 1
ATOM 680 C CA . PRO A 1 92 ? -11.032 7.080 23.205 1.00 89.75 92 PRO A CA 1
ATOM 681 C C . PRO A 1 92 ? -10.681 6.560 21.799 1.00 89.75 92 PRO A C 1
ATOM 683 O O . PRO A 1 92 ? -10.946 5.392 21.510 1.00 89.75 92 PRO A O 1
ATOM 686 N N . PHE A 1 93 ? -10.161 7.429 20.927 1.00 95.19 93 PHE A N 1
ATOM 687 C CA . PHE A 1 93 ? -9.882 7.122 19.529 1.00 95.19 93 PHE A CA 1
ATOM 688 C C . PHE A 1 93 ? -8.386 6.999 19.258 1.00 95.19 93 PHE A C 1
ATOM 690 O O . PHE A 1 93 ? -7.589 7.678 19.900 1.00 95.19 93 PHE A O 1
ATOM 697 N N . ASP A 1 94 ? -8.031 6.227 18.243 1.00 95.81 94 ASP A N 1
ATOM 698 C CA . ASP A 1 94 ? -6.761 6.338 17.528 1.00 95.81 94 ASP A CA 1
ATOM 699 C C . ASP A 1 94 ? -7.019 6.862 16.113 1.00 95.81 94 ASP A C 1
ATOM 701 O O . ASP A 1 94 ? -8.135 6.768 15.587 1.00 95.81 94 ASP A O 1
ATOM 705 N N . LEU A 1 95 ? -6.008 7.491 15.519 1.00 97.38 95 LEU A N 1
ATOM 706 C CA . LEU A 1 95 ? -6.138 8.099 14.201 1.00 97.38 95 LEU A CA 1
ATOM 707 C C . LEU A 1 95 ? -4.856 7.944 13.404 1.00 97.38 95 LEU A C 1
ATOM 709 O O . LEU A 1 95 ? -3.784 8.313 13.870 1.00 97.38 95 LEU A O 1
ATOM 713 N N . THR A 1 96 ? -4.987 7.521 12.155 1.00 98.06 96 THR A N 1
ATOM 714 C CA . THR A 1 96 ? -3.879 7.468 11.205 1.00 98.06 96 THR A CA 1
ATOM 715 C C . THR A 1 96 ? -4.272 8.176 9.927 1.00 98.06 96 THR A C 1
ATOM 717 O O . THR A 1 96 ? -5.352 7.939 9.389 1.00 98.06 96 THR A O 1
ATOM 720 N N . TYR A 1 97 ? -3.374 9.005 9.415 1.00 98.38 97 TYR A N 1
ATOM 721 C CA . TYR A 1 97 ? -3.452 9.519 8.058 1.00 98.38 97 TYR A CA 1
ATOM 722 C C . TYR A 1 97 ? -2.200 9.111 7.291 1.00 98.38 97 TYR A C 1
ATOM 724 O O . TYR A 1 97 ? -1.093 9.268 7.801 1.00 98.38 97 TYR A O 1
ATOM 732 N N . GLU A 1 98 ? -2.373 8.606 6.076 1.00 98.19 98 GLU A N 1
ATOM 733 C CA . GLU A 1 98 ? -1.290 8.158 5.204 1.00 98.19 98 GLU A CA 1
ATOM 734 C C . GLU A 1 98 ? -1.480 8.730 3.799 1.00 98.19 98 GLU A C 1
ATOM 736 O O . GLU A 1 98 ? -2.570 8.677 3.231 1.00 98.19 98 GLU A O 1
ATOM 741 N N . PHE A 1 99 ? -0.399 9.250 3.235 1.00 97.69 99 PHE A N 1
ATOM 742 C CA . PHE A 1 99 ? -0.278 9.685 1.855 1.00 97.69 99 PHE A CA 1
ATOM 743 C C . PHE A 1 99 ? 0.744 8.802 1.149 1.00 97.69 99 PHE A C 1
ATOM 745 O O . PHE A 1 99 ? 1.829 8.558 1.675 1.00 97.69 99 PHE A O 1
ATOM 752 N N . ASN A 1 100 ? 0.422 8.374 -0.065 1.00 97.00 100 ASN A N 1
ATOM 753 C CA . ASN A 1 100 ? 1.346 7.669 -0.937 1.00 97.00 100 ASN A CA 1
ATOM 754 C C . ASN A 1 100 ? 1.337 8.306 -2.326 1.00 97.00 100 ASN A C 1
ATOM 756 O O . ASN A 1 100 ? 0.279 8.683 -2.828 1.00 97.00 100 ASN A O 1
ATOM 760 N N . SER A 1 101 ? 2.501 8.377 -2.960 1.00 95.06 101 SER A N 1
ATOM 761 C CA . SER A 1 101 ? 2.666 8.791 -4.348 1.00 95.06 101 SER A CA 1
ATOM 762 C C . SER A 1 101 ? 3.618 7.832 -5.036 1.00 95.06 101 SER A C 1
ATOM 764 O O . SER A 1 101 ? 4.728 7.624 -4.554 1.00 95.06 101 SER A O 1
ATOM 766 N N . TRP A 1 102 ? 3.204 7.312 -6.182 1.00 92.94 102 TRP A N 1
ATOM 767 C CA . TRP A 1 102 ? 3.989 6.398 -7.001 1.00 92.94 102 TRP A CA 1
ATOM 768 C C . TRP A 1 102 ? 4.294 7.042 -8.345 1.00 92.94 102 TRP A C 1
ATOM 770 O O . TRP A 1 102 ? 3.388 7.560 -9.007 1.00 92.94 102 TRP A O 1
ATOM 780 N N . SER A 1 103 ? 5.558 7.015 -8.757 1.00 90.38 103 SER A N 1
ATOM 781 C CA . SER A 1 103 ? 5.956 7.550 -10.057 1.00 90.38 103 SER A CA 1
ATOM 782 C C . SER A 1 103 ? 5.453 6.666 -11.204 1.00 90.38 103 SER A C 1
ATOM 784 O O . SER A 1 103 ? 5.407 5.436 -11.080 1.00 90.38 103 SER A O 1
ATOM 786 N N . PRO A 1 104 ? 5.158 7.251 -12.380 1.00 8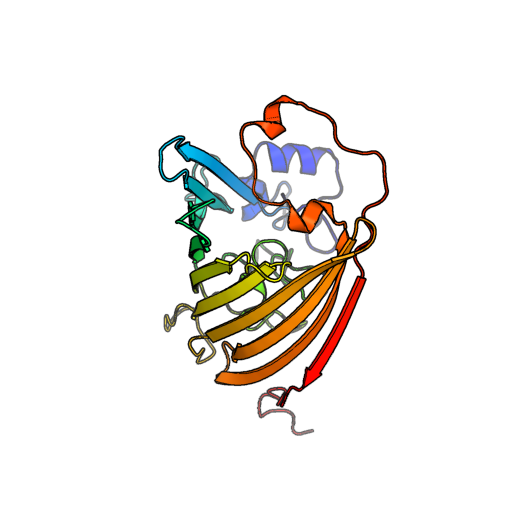7.38 104 PRO A N 1
ATOM 787 C CA . PRO A 1 104 ? 4.939 6.483 -13.598 1.00 87.38 104 PRO A CA 1
ATOM 788 C C . PRO A 1 104 ? 6.060 5.481 -13.856 1.00 87.38 104 PRO A C 1
ATOM 790 O O . PRO A 1 104 ? 7.225 5.713 -13.527 1.00 87.38 104 PRO A O 1
ATOM 793 N N . THR A 1 105 ? 5.714 4.371 -14.504 1.00 84.19 105 THR A N 1
ATOM 794 C CA . THR A 1 105 ? 6.610 3.259 -14.865 1.00 84.19 105 THR A CA 1
ATOM 795 C C . THR A 1 105 ? 7.228 2.489 -13.692 1.00 84.19 105 THR A C 1
ATOM 797 O O . THR A 1 105 ? 8.042 1.599 -13.947 1.00 84.19 105 THR A O 1
ATOM 800 N N . TRP A 1 106 ? 6.850 2.758 -12.434 1.00 85.75 106 TRP A N 1
ATOM 801 C CA . TRP A 1 106 ? 7.438 2.076 -11.276 1.00 85.75 106 TRP A CA 1
ATOM 802 C C . TRP A 1 106 ? 7.335 0.543 -11.374 1.00 85.75 106 TRP A C 1
ATOM 804 O O . TRP A 1 106 ? 8.334 -0.186 -11.401 1.00 85.75 106 TRP A O 1
ATOM 814 N N . TYR A 1 107 ? 6.103 0.056 -11.522 1.00 82.50 107 TYR A N 1
ATOM 815 C CA . TYR A 1 107 ? 5.785 -1.372 -11.550 1.00 82.50 107 TYR A CA 1
ATOM 816 C C . TYR A 1 107 ? 6.046 -2.042 -12.904 1.00 82.50 1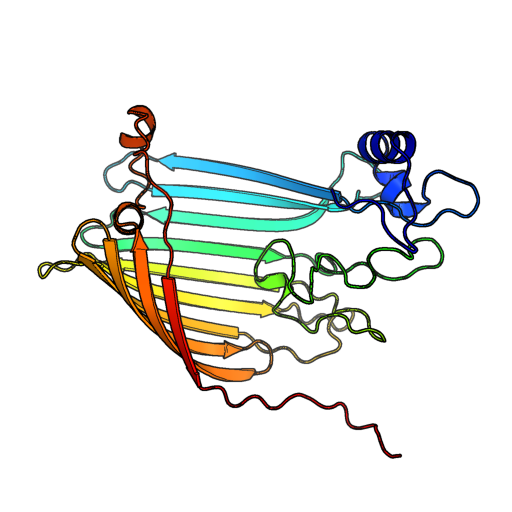07 TYR A C 1
ATOM 818 O O . TYR A 1 107 ? 5.902 -3.259 -13.028 1.00 82.50 107 TYR A O 1
ATOM 826 N N . VAL A 1 108 ? 6.441 -1.276 -13.925 1.00 80.56 108 VAL A N 1
ATOM 827 C CA . VAL A 1 108 ? 6.618 -1.772 -15.295 1.00 80.56 108 VAL A CA 1
ATOM 828 C C . VAL A 1 108 ? 8.094 -1.959 -15.614 1.00 80.56 108 VAL A C 1
ATOM 830 O O . VAL A 1 108 ? 8.989 -1.353 -15.021 1.00 80.56 108 VAL A O 1
ATOM 833 N N . HIS A 1 109 ? 8.355 -2.846 -16.562 1.00 73.81 109 HIS A N 1
ATOM 834 C CA . HIS A 1 109 ? 9.656 -3.003 -17.176 1.00 73.81 109 HIS A CA 1
ATOM 835 C C . HIS A 1 109 ? 9.435 -3.346 -18.654 1.00 73.81 109 HIS A C 1
ATOM 837 O O . HIS A 1 109 ? 8.880 -4.392 -18.985 1.00 73.81 109 HIS A O 1
ATOM 843 N N . THR A 1 110 ? 9.778 -2.413 -19.542 1.00 63.91 110 THR A N 1
ATOM 844 C CA . THR A 1 110 ? 9.415 -2.491 -20.965 1.00 63.91 110 THR A CA 1
ATOM 845 C C . THR A 1 110 ? 10.453 -3.273 -21.758 1.00 63.91 110 THR A C 1
ATOM 847 O O . THR A 1 110 ? 11.654 -3.142 -21.520 1.00 63.91 110 THR A O 1
ATOM 850 N N . VAL A 1 111 ? 9.990 -4.050 -22.742 1.00 60.88 111 VAL A N 1
ATOM 851 C CA . VAL A 1 111 ? 10.877 -4.735 -23.684 1.00 60.88 111 VAL A CA 1
ATOM 852 C C . VAL A 1 111 ? 11.526 -3.724 -24.630 1.00 60.88 111 VAL A C 1
ATOM 854 O O . VAL A 1 111 ? 10.837 -3.038 -25.381 1.00 60.88 111 VAL A O 1
ATOM 857 N N . THR A 1 112 ? 12.853 -3.659 -24.634 1.00 60.44 112 THR A N 1
ATOM 858 C CA . THR A 1 112 ? 13.647 -2.946 -25.644 1.00 60.44 112 THR A CA 1
ATOM 859 C C . THR A 1 112 ? 14.719 -3.872 -26.219 1.00 60.44 112 THR A C 1
ATOM 861 O O . THR A 1 112 ? 14.970 -4.956 -25.688 1.00 60.44 112 THR A O 1
ATOM 864 N N . ASN A 1 113 ? 15.405 -3.438 -27.280 1.00 55.84 113 ASN A N 1
ATOM 865 C CA . ASN A 1 113 ? 16.488 -4.206 -27.914 1.00 55.84 113 ASN A CA 1
ATOM 866 C C . ASN A 1 113 ? 17.652 -4.547 -26.961 1.00 55.84 113 ASN A C 1
ATOM 868 O O . ASN A 1 113 ? 18.454 -5.422 -27.272 1.00 55.84 113 ASN A O 1
ATOM 872 N N . VAL A 1 114 ? 17.739 -3.877 -25.807 1.00 52.59 114 VAL A N 1
ATOM 873 C CA . VAL A 1 114 ? 18.720 -4.149 -24.744 1.00 52.59 114 VAL A CA 1
ATOM 874 C C . VAL A 1 114 ? 18.070 -4.666 -23.452 1.00 52.59 114 VAL A C 1
ATOM 876 O O . VAL A 1 114 ? 18.738 -5.268 -22.617 1.00 52.59 114 VAL A O 1
ATOM 879 N N . GLN A 1 115 ? 16.751 -4.535 -23.300 1.00 59.19 115 GLN A N 1
ATOM 880 C CA . GLN A 1 115 ? 16.003 -4.840 -22.080 1.00 59.19 115 GLN A CA 1
ATOM 881 C C . GLN A 1 115 ? 14.925 -5.882 -22.379 1.00 59.19 115 GLN A C 1
ATOM 883 O O . GLN A 1 115 ? 13.818 -5.532 -22.745 1.00 59.19 115 GLN A O 1
ATOM 888 N N . THR A 1 116 ? 15.233 -7.177 -22.275 1.00 60.91 116 THR A N 1
ATOM 889 C CA . THR A 1 116 ? 14.285 -8.248 -22.677 1.00 60.91 116 THR A CA 1
ATOM 890 C C . THR A 1 116 ? 13.806 -9.140 -21.525 1.00 60.91 116 THR A C 1
ATOM 892 O O . THR A 1 116 ? 12.943 -9.994 -21.740 1.00 60.91 116 THR A O 1
ATOM 895 N N . GLY A 1 117 ? 14.346 -8.941 -20.318 1.00 66.19 117 GLY A N 1
ATOM 896 C CA . GLY A 1 117 ? 13.912 -9.604 -19.085 1.00 66.19 117 GLY A CA 1
ATOM 897 C C . GLY A 1 117 ? 12.734 -8.895 -18.404 1.00 66.19 117 GLY A C 1
ATOM 898 O O . GLY A 1 117 ? 12.462 -7.729 -18.686 1.00 66.19 117 GLY A O 1
ATOM 899 N N . TYR A 1 118 ? 12.055 -9.602 -17.495 1.00 75.44 118 TYR A N 1
ATOM 900 C CA . TYR A 1 118 ? 11.004 -9.073 -16.603 1.00 75.44 118 TYR A CA 1
ATOM 901 C C . TYR A 1 118 ? 9.837 -8.361 -17.307 1.00 75.44 118 TYR A C 1
ATOM 903 O O . TYR A 1 118 ? 9.371 -7.324 -16.854 1.00 75.44 118 TYR A O 1
ATOM 911 N N . GLN A 1 119 ? 9.344 -8.911 -18.418 1.00 73.56 119 GLN A N 1
ATOM 912 C CA . GLN A 1 119 ? 8.312 -8.272 -19.259 1.00 73.56 119 GLN A CA 1
ATOM 913 C C . GLN A 1 119 ? 6.978 -8.034 -18.530 1.00 73.56 119 GLN A C 1
ATOM 915 O O . GLN A 1 119 ? 6.231 -7.122 -18.875 1.00 73.56 119 GLN A O 1
ATOM 920 N N . TYR A 1 120 ? 6.708 -8.822 -17.487 1.00 75.19 120 TYR A N 1
ATOM 921 C CA . TYR A 1 120 ? 5.541 -8.667 -16.618 1.00 75.19 120 TYR A CA 1
ATOM 922 C C . TYR A 1 120 ? 5.733 -7.609 -15.520 1.00 75.19 120 TYR A C 1
ATOM 924 O O . TYR A 1 120 ? 4.857 -7.416 -14.678 1.00 75.19 120 TYR A O 1
ATOM 932 N N . GLY A 1 121 ? 6.865 -6.900 -15.527 1.00 78.94 121 GLY A N 1
ATOM 933 C CA . GLY A 1 121 ? 7.219 -5.932 -14.501 1.00 78.94 121 GLY A CA 1
ATOM 934 C C . GLY A 1 121 ? 7.592 -6.596 -13.178 1.00 78.94 121 GLY A C 1
ATOM 935 O O . GLY A 1 121 ? 8.111 -7.712 -13.146 1.00 78.94 121 GLY A O 1
ATOM 936 N N . ILE A 1 122 ? 7.344 -5.881 -12.082 1.00 79.69 122 ILE A N 1
ATOM 937 C CA . ILE A 1 122 ? 7.581 -6.373 -10.720 1.00 79.69 122 ILE A CA 1
ATOM 938 C C . ILE A 1 122 ? 6.337 -7.152 -10.277 1.00 79.69 122 ILE A C 1
ATOM 940 O O . ILE A 1 122 ? 5.516 -6.661 -9.503 1.00 79.69 122 ILE A O 1
ATOM 944 N N . THR A 1 123 ? 6.139 -8.334 -10.859 1.00 79.31 123 THR A N 1
ATOM 945 C CA . THR A 1 123 ? 4.990 -9.198 -10.568 1.00 79.31 123 THR A CA 1
ATOM 946 C C . THR A 1 123 ? 5.412 -10.653 -10.379 1.00 79.31 123 THR A C 1
ATOM 948 O O . THR A 1 123 ? 6.410 -11.113 -10.937 1.00 79.31 123 THR A O 1
ATOM 951 N N . ASN A 1 124 ? 4.640 -11.382 -9.582 1.00 81.38 124 ASN A N 1
ATOM 952 C CA . ASN A 1 124 ? 4.701 -12.828 -9.417 1.00 81.38 124 ASN A CA 1
ATOM 953 C C . ASN A 1 124 ? 3.272 -13.364 -9.535 1.00 81.38 124 ASN A C 1
ATOM 955 O O . ASN A 1 124 ? 2.389 -12.861 -8.852 1.00 81.38 124 ASN A O 1
ATOM 959 N N . ASP A 1 125 ? 3.031 -14.301 -10.454 1.00 81.94 125 ASP A N 1
ATOM 960 C CA . ASP A 1 125 ? 1.696 -14.858 -10.724 1.00 81.94 125 ASP A CA 1
ATOM 961 C C . ASP A 1 125 ? 0.588 -13.794 -10.867 1.00 81.94 125 ASP A C 1
ATOM 963 O O . ASP A 1 125 ? -0.513 -13.927 -10.340 1.00 81.94 125 ASP A O 1
ATOM 967 N N . TYR A 1 126 ? 0.890 -12.729 -11.619 1.00 75.81 126 TYR A N 1
ATOM 968 C CA . TYR A 1 126 ? 0.006 -11.577 -11.855 1.00 75.81 126 TYR A CA 1
ATOM 969 C C . TYR A 1 126 ? -0.353 -10.759 -10.607 1.00 75.81 126 TYR A C 1
ATOM 971 O O . TYR A 1 126 ? -1.285 -9.966 -10.660 1.00 75.81 126 TYR A O 1
ATOM 979 N N . GLN A 1 127 ? 0.395 -10.900 -9.515 1.00 80.25 127 GLN A N 1
ATOM 980 C CA . GLN A 1 127 ? 0.329 -10.004 -8.363 1.00 80.25 127 GLN A CA 1
ATOM 981 C C . GLN A 1 127 ? 1.585 -9.148 -8.303 1.00 80.25 127 GLN A C 1
ATOM 983 O O . GLN A 1 127 ? 2.702 -9.650 -8.463 1.00 80.25 127 GLN A O 1
ATOM 988 N N . SER A 1 128 ? 1.426 -7.847 -8.097 1.00 85.44 128 SER A N 1
ATOM 989 C CA . SER A 1 128 ? 2.556 -6.945 -7.941 1.00 85.44 128 SER A CA 1
ATOM 990 C C . SER A 1 128 ? 3.320 -7.217 -6.648 1.00 85.44 128 SER A C 1
ATOM 992 O O . SER A 1 128 ? 2.753 -7.338 -5.566 1.00 85.44 128 SER A O 1
ATOM 994 N N . ILE A 1 129 ? 4.647 -7.285 -6.759 1.00 83.75 129 ILE A N 1
ATOM 995 C CA . ILE A 1 129 ? 5.533 -7.287 -5.593 1.00 83.75 129 ILE A CA 1
ATOM 996 C C . ILE A 1 129 ? 5.803 -5.817 -5.236 1.00 83.75 129 ILE A C 1
ATOM 998 O O . ILE A 1 129 ? 6.140 -5.018 -6.107 1.00 83.75 129 ILE A O 1
ATOM 1002 N N . GLY A 1 130 ? 5.649 -5.444 -3.966 1.00 85.19 130 GLY A N 1
ATOM 1003 C CA . GLY A 1 130 ? 5.818 -4.061 -3.507 1.00 85.19 130 GLY A CA 1
ATOM 1004 C C . GLY A 1 130 ? 4.526 -3.498 -2.928 1.00 85.19 130 GLY A C 1
ATOM 1005 O O . GLY A 1 130 ? 3.864 -4.173 -2.139 1.00 85.19 130 GLY A O 1
ATOM 1006 N N . ASN A 1 131 ? 4.175 -2.255 -3.269 1.00 87.69 131 ASN A N 1
ATOM 1007 C CA . ASN A 1 131 ? 2.951 -1.653 -2.750 1.00 87.69 131 ASN A CA 1
ATOM 1008 C C . ASN A 1 131 ? 1.715 -2.141 -3.515 1.00 87.69 131 ASN A C 1
ATOM 1010 O O . ASN A 1 131 ? 1.752 -2.410 -4.715 1.00 87.69 131 ASN A O 1
ATOM 1014 N N . TRP A 1 132 ? 0.587 -2.119 -2.804 1.00 88.56 132 TRP A N 1
ATOM 1015 C CA . TRP A 1 132 ? -0.762 -2.431 -3.291 1.00 88.56 132 TRP A CA 1
ATOM 1016 C C . TRP A 1 132 ? -1.127 -1.738 -4.618 1.00 88.56 132 TRP A C 1
ATOM 1018 O O . TRP A 1 132 ? -1.873 -2.288 -5.422 1.00 88.56 132 TRP A O 1
ATOM 1028 N N . PHE A 1 133 ? -0.586 -0.537 -4.872 1.00 91.06 133 PHE A N 1
ATOM 1029 C CA . PHE A 1 133 ? -0.886 0.237 -6.078 1.00 91.06 133 PHE A CA 1
ATOM 1030 C C . PHE A 1 133 ? -0.477 -0.498 -7.358 1.00 91.06 133 PHE A C 1
ATOM 1032 O O . PHE A 1 133 ? -1.076 -0.283 -8.410 1.00 91.06 133 PHE A O 1
ATOM 1039 N N . GLY A 1 134 ? 0.510 -1.394 -7.277 1.00 87.50 134 GLY A N 1
ATOM 1040 C CA . GLY A 1 134 ? 0.963 -2.171 -8.422 1.00 87.50 134 GLY A CA 1
ATOM 1041 C C . GLY A 1 134 ? -0.144 -2.988 -9.093 1.00 87.50 134 GLY A C 1
ATOM 1042 O O . GLY A 1 134 ? -0.082 -3.147 -10.315 1.00 87.50 134 GLY A O 1
ATOM 1043 N N . ASP A 1 135 ? -1.165 -3.399 -8.335 1.00 89.38 135 ASP A N 1
ATOM 1044 C CA . ASP A 1 135 ? -2.335 -4.138 -8.826 1.00 89.38 135 ASP A CA 1
ATOM 1045 C C . ASP A 1 135 ? -3.491 -3.223 -9.273 1.00 89.38 135 ASP A C 1
ATOM 1047 O O . ASP A 1 135 ? -4.404 -3.664 -9.965 1.00 89.38 135 ASP A O 1
ATOM 1051 N N . GLN A 1 136 ? -3.437 -1.929 -8.948 1.00 90.88 136 GLN A N 1
ATOM 1052 C CA . GLN A 1 136 ? -4.488 -0.949 -9.249 1.00 90.88 136 GLN A CA 1
ATOM 1053 C C . GLN A 1 136 ? -4.299 -0.294 -10.620 1.00 90.88 136 GLN A C 1
ATOM 1055 O O . GLN A 1 136 ? -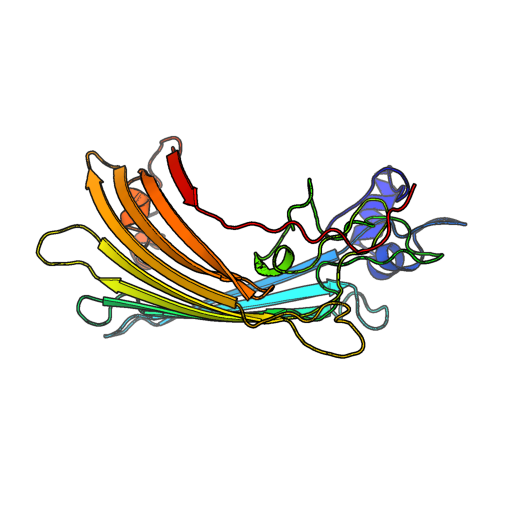4.352 0.925 -10.783 1.00 90.88 136 GLN A O 1
ATOM 1060 N N . ARG A 1 137 ? -4.015 -1.120 -11.626 1.00 88.31 137 ARG A N 1
ATOM 1061 C CA . ARG A 1 137 ? -3.786 -0.730 -13.023 1.00 88.31 137 ARG A CA 1
ATOM 1062 C C . ARG A 1 137 ? -3.936 -1.946 -13.932 1.00 88.31 137 ARG A C 1
ATOM 1064 O O . ARG A 1 137 ? -3.916 -3.086 -13.480 1.00 88.31 137 ARG A O 1
ATOM 1071 N N . VAL A 1 138 ? -4.016 -1.720 -15.237 1.00 86.50 138 VAL A N 1
ATOM 1072 C CA . VAL A 1 138 ? -3.978 -2.805 -16.221 1.00 86.50 138 VAL A CA 1
ATOM 1073 C C . VAL A 1 138 ? -2.618 -3.500 -16.163 1.00 86.50 138 VAL A C 1
ATOM 1075 O O . VAL A 1 138 ? -1.574 -2.903 -16.443 1.00 86.50 138 VAL A O 1
ATOM 1078 N N . LEU A 1 139 ? -2.639 -4.777 -15.785 1.00 85.75 139 LEU A N 1
ATOM 1079 C CA . LEU A 1 139 ? -1.456 -5.621 -15.678 1.00 85.75 139 LEU A CA 1
ATOM 1080 C C . LEU A 1 139 ? -1.002 -6.150 -17.044 1.00 85.75 139 LEU A C 1
ATOM 1082 O O . LEU A 1 139 ? -1.738 -6.145 -18.032 1.00 85.75 139 LEU A O 1
ATOM 1086 N N . ALA A 1 140 ? 0.248 -6.605 -17.094 1.00 80.56 140 ALA A N 1
ATOM 1087 C CA . ALA A 1 140 ? 0.819 -7.204 -18.290 1.00 80.56 140 ALA A CA 1
ATOM 1088 C C . ALA A 1 140 ? 0.144 -8.550 -18.582 1.00 80.56 140 ALA A C 1
ATOM 1090 O O . ALA A 1 140 ? -0.189 -9.306 -17.670 1.00 80.56 140 ALA A O 1
ATOM 1091 N N . THR A 1 141 ? 0.009 -8.872 -19.864 1.00 78.44 141 THR A N 1
ATOM 1092 C CA . THR A 1 141 ? -0.414 -10.197 -20.334 1.00 78.44 141 THR A CA 1
ATOM 1093 C C . THR A 1 141 ? 0.693 -10.806 -21.185 1.00 78.44 141 THR A C 1
ATOM 1095 O O . THR A 1 141 ? 1.685 -10.145 -21.484 1.00 78.44 141 THR A O 1
ATOM 1098 N N . LEU A 1 142 ? 0.520 -12.051 -21.638 1.00 73.25 142 LEU A N 1
ATOM 1099 C CA . LEU A 1 142 ? 1.455 -12.698 -22.571 1.00 73.25 142 LEU A CA 1
ATOM 1100 C C . LEU A 1 142 ? 1.754 -11.849 -23.822 1.00 73.25 142 LEU A C 1
ATOM 1102 O O . LEU A 1 142 ? 2.818 -12.000 -24.414 1.00 73.25 142 LEU A O 1
ATOM 1106 N N . ASN A 1 143 ? 0.827 -10.969 -24.218 1.00 78.25 143 ASN A N 1
ATOM 1107 C CA . ASN A 1 143 ? 0.914 -10.185 -25.451 1.00 78.25 143 ASN A CA 1
ATOM 1108 C C . ASN A 1 143 ? 0.934 -8.665 -25.218 1.00 78.25 143 ASN A C 1
ATOM 1110 O O . ASN A 1 143 ? 0.984 -7.908 -26.186 1.00 78.25 143 ASN A O 1
ATOM 1114 N N . THR A 1 144 ? 0.860 -8.197 -23.968 1.00 77.75 144 THR A N 1
ATOM 1115 C CA . THR A 1 144 ? 0.768 -6.764 -23.652 1.00 77.75 144 THR A CA 1
ATOM 1116 C C . THR A 1 144 ? 1.665 -6.396 -22.483 1.00 77.75 144 THR A C 1
ATOM 1118 O O . THR A 1 144 ? 1.776 -7.133 -21.506 1.00 77.75 144 THR A O 1
ATOM 1121 N N . VAL A 1 145 ? 2.263 -5.209 -22.549 1.00 77.88 145 VAL A N 1
ATOM 1122 C CA . VAL A 1 145 ? 2.898 -4.591 -21.381 1.00 77.88 145 VAL A CA 1
ATOM 1123 C C . VAL A 1 145 ? 1.830 -4.032 -20.447 1.00 77.88 145 VAL A C 1
ATOM 1125 O O . VAL A 1 145 ? 0.745 -3.657 -20.888 1.00 77.88 145 VAL A O 1
ATOM 1128 N N . ALA A 1 146 ? 2.143 -3.988 -19.157 1.00 81.94 146 ALA A N 1
ATOM 1129 C CA . ALA A 1 146 ? 1.279 -3.356 -18.173 1.00 81.94 146 ALA A CA 1
ATOM 1130 C C . ALA A 1 146 ? 1.259 -1.830 -18.365 1.00 81.94 146 ALA A C 1
ATOM 1132 O O . ALA A 1 146 ? 2.254 -1.246 -18.810 1.00 81.94 146 ALA A O 1
ATOM 1133 N N . ASP A 1 147 ? 0.166 -1.186 -17.962 1.00 84.81 147 ASP A N 1
ATOM 1134 C CA . ASP A 1 147 ? 0.054 0.270 -17.992 1.00 84.81 147 ASP A CA 1
ATOM 1135 C C . ASP A 1 147 ? 1.107 0.914 -17.080 1.00 84.81 147 ASP A C 1
ATOM 1137 O O . ASP A 1 147 ? 1.370 0.462 -15.958 1.00 84.81 147 ASP A O 1
ATOM 1141 N N . GLN A 1 148 ? 1.714 1.989 -17.583 1.00 86.50 148 GLN A N 1
ATOM 1142 C CA . GLN A 1 148 ? 2.859 2.678 -16.982 1.00 86.50 148 GLN A CA 1
ATOM 1143 C C . GLN A 1 148 ? 2.446 3.856 -16.092 1.00 86.50 148 GLN A C 1
ATOM 1145 O O . GLN A 1 148 ? 3.238 4.766 -15.860 1.00 86.50 148 GLN A O 1
ATOM 1150 N N . VAL A 1 149 ? 1.210 3.852 -15.602 1.00 89.00 149 VAL A N 1
ATOM 1151 C CA . VAL A 1 149 ? 0.650 4.949 -14.810 1.00 89.00 149 VAL A CA 1
ATOM 1152 C C . VAL A 1 149 ? 1.282 5.031 -13.420 1.00 89.00 149 VAL A C 1
ATOM 1154 O O . VAL A 1 149 ? 1.571 4.011 -12.794 1.00 89.00 149 VAL A O 1
ATOM 1157 N N . GLY A 1 150 ? 1.504 6.261 -12.957 1.00 91.00 150 GLY A N 1
ATOM 1158 C CA . GLY A 1 150 ? 1.745 6.558 -11.547 1.00 91.00 150 GLY A CA 1
ATOM 1159 C C . GLY A 1 150 ? 0.422 6.663 -10.794 1.00 91.00 150 GLY A C 1
ATOM 1160 O O . GLY A 1 150 ? -0.652 6.471 -11.375 1.00 91.00 150 GLY A O 1
ATOM 1161 N N . GLY A 1 151 ? 0.474 7.002 -9.513 1.00 92.94 151 GLY A N 1
ATOM 1162 C CA . GLY A 1 151 ? -0.743 7.187 -8.731 1.00 92.94 151 GLY A CA 1
ATOM 1163 C C . GLY A 1 151 ? -0.518 7.909 -7.418 1.00 92.94 151 GLY A C 1
ATOM 1164 O O . GLY A 1 151 ? 0.611 8.055 -6.957 1.00 92.94 151 GLY A O 1
ATOM 1165 N N . GLN A 1 152 ? -1.610 8.355 -6.810 1.00 95.81 152 GLN A N 1
ATOM 1166 C CA . GLN A 1 152 ? -1.613 8.989 -5.497 1.00 95.81 152 GLN A CA 1
ATOM 1167 C C . GLN A 1 152 ? -2.744 8.429 -4.652 1.00 95.81 152 GLN A C 1
ATOM 1169 O O . GLN A 1 152 ? -3.873 8.330 -5.126 1.00 95.81 152 GLN A O 1
ATOM 1174 N N . SER A 1 153 ? -2.452 8.087 -3.399 1.00 97.44 153 SER A N 1
ATOM 1175 C CA . SER A 1 153 ? -3.445 7.584 -2.456 1.00 97.44 153 SER A CA 1
ATOM 1176 C C . SER A 1 153 ? -3.416 8.354 -1.149 1.00 97.44 153 SER A C 1
ATOM 1178 O O . SER A 1 153 ? -2.347 8.647 -0.617 1.00 97.44 153 SER A O 1
ATOM 1180 N N . ASN A 1 154 ? -4.603 8.616 -0.613 1.00 98.25 154 ASN A N 1
ATOM 1181 C CA . ASN A 1 154 ? -4.799 9.137 0.732 1.00 98.25 154 ASN A CA 1
ATOM 1182 C C . ASN A 1 154 ? -5.601 8.114 1.530 1.00 98.25 154 ASN A C 1
ATOM 1184 O O . ASN A 1 154 ? -6.596 7.590 1.034 1.00 98.25 154 ASN A O 1
ATOM 1188 N N . MET A 1 155 ? -5.192 7.835 2.761 1.00 98.44 155 MET A N 1
ATOM 1189 C CA . MET A 1 155 ? -5.905 6.946 3.667 1.00 98.44 155 MET A CA 1
ATOM 1190 C C . MET A 1 155 ? -6.111 7.624 5.013 1.00 98.44 155 MET A C 1
ATOM 1192 O O . MET A 1 155 ? -5.193 8.221 5.568 1.00 98.44 155 MET A O 1
ATOM 1196 N N . LEU A 1 156 ? -7.329 7.503 5.528 1.00 98.62 156 LEU A N 1
ATOM 1197 C CA . LEU A 1 156 ? -7.703 7.866 6.883 1.00 98.62 156 LEU A CA 1
ATOM 1198 C C . LEU A 1 156 ? -8.180 6.607 7.604 1.00 98.62 156 LEU A C 1
ATOM 1200 O O . LEU A 1 156 ? -9.086 5.914 7.138 1.00 98.62 156 LEU A O 1
ATOM 1204 N N . ARG A 1 157 ? -7.613 6.345 8.775 1.00 98.38 157 ARG A N 1
ATOM 1205 C CA . ARG A 1 157 ? -8.067 5.307 9.694 1.00 98.38 157 ARG A CA 1
ATOM 1206 C C . ARG A 1 157 ? -8.431 5.946 11.020 1.00 98.38 157 ARG A C 1
ATOM 1208 O O . ARG A 1 157 ? -7.675 6.762 11.535 1.00 98.38 157 ARG A O 1
ATOM 1215 N N . VAL A 1 158 ? -9.577 5.557 11.559 1.00 98.12 158 VAL A N 1
ATOM 1216 C CA . VAL A 1 158 ? -10.027 5.953 12.892 1.00 98.12 158 VAL A CA 1
ATOM 1217 C C . VAL A 1 158 ? -10.427 4.700 13.642 1.00 98.12 158 VAL A C 1
ATOM 1219 O O . VAL A 1 158 ? -11.316 3.972 13.195 1.00 98.12 158 VAL A O 1
ATOM 1222 N N . GLY A 1 159 ? -9.782 4.454 14.771 1.00 96.81 159 GLY A N 1
ATOM 1223 C CA . GLY A 1 159 ? -10.136 3.372 15.670 1.00 96.81 159 GLY A CA 1
ATOM 1224 C C . GLY A 1 159 ? -10.782 3.875 16.949 1.00 96.81 159 GLY A C 1
ATOM 1225 O O . GLY A 1 159 ? -10.622 5.029 17.339 1.00 96.81 159 GLY A O 1
ATOM 1226 N N . TRP A 1 160 ? -11.570 3.015 17.584 1.00 95.31 160 TRP A N 1
ATOM 1227 C CA . TRP A 1 160 ? -12.300 3.308 18.807 1.00 95.31 160 TRP A CA 1
ATOM 1228 C C . TRP A 1 160 ? -12.391 2.062 19.680 1.00 95.31 160 TRP A C 1
ATOM 1230 O O . TRP A 1 160 ? -12.836 1.006 19.228 1.00 95.31 160 TRP A O 1
ATOM 1240 N N . THR A 1 161 ? -12.037 2.207 20.957 1.00 92.88 161 THR A N 1
ATOM 1241 C CA . THR A 1 161 ? -12.287 1.178 21.975 1.00 92.88 161 THR A CA 1
ATOM 1242 C C . THR A 1 161 ? -13.577 1.513 22.728 1.00 92.88 161 THR A C 1
ATOM 1244 O O . THR A 1 161 ? -13.570 2.380 23.610 1.00 92.88 161 THR A O 1
ATOM 1247 N N . PRO A 1 162 ? -14.716 0.885 22.387 1.00 90.88 162 PRO A N 1
ATOM 1248 C CA . PRO A 1 162 ? -15.978 1.185 23.040 1.00 90.88 162 PRO A CA 1
ATOM 1249 C C . PRO A 1 162 ? -16.023 0.690 24.497 1.00 90.88 162 PRO A C 1
ATOM 1251 O O . PRO A 1 162 ? -15.415 -0.330 24.826 1.00 90.88 162 PRO A O 1
ATOM 1254 N N . PRO A 1 163 ? -16.834 1.318 25.375 1.00 91.38 163 PRO A N 1
ATOM 1255 C CA . PRO A 1 163 ? -17.005 0.875 26.765 1.00 91.38 163 PRO A CA 1
ATOM 1256 C C . PRO A 1 163 ? -17.566 -0.545 26.924 1.00 91.38 163 PRO A C 1
ATOM 1258 O O . PRO A 1 163 ? -17.387 -1.160 27.970 1.00 91.38 163 PRO A O 1
ATOM 1261 N N . PHE A 1 164 ? -18.252 -1.070 25.903 1.00 89.81 164 PHE A N 1
ATOM 1262 C CA . PHE A 1 164 ? -18.762 -2.445 25.881 1.00 89.81 164 PHE A CA 1
ATOM 1263 C C . PHE A 1 164 ? -17.703 -3.484 25.462 1.00 89.81 164 PHE A C 1
ATOM 1265 O O . PHE A 1 164 ? -17.996 -4.677 25.422 1.00 89.81 164 PHE A O 1
ATOM 1272 N N . GLY A 1 165 ? -16.472 -3.045 25.184 1.00 89.56 165 GLY A N 1
ATOM 1273 C CA . GLY A 1 165 ? -15.341 -3.899 24.846 1.00 89.56 165 GLY A CA 1
ATOM 1274 C C . GLY A 1 165 ? -15.184 -4.188 23.352 1.00 89.56 165 GLY A C 1
ATOM 1275 O O . GLY A 1 165 ? -16.099 -4.022 22.541 1.00 89.56 165 GLY A O 1
ATOM 1276 N N . GLY A 1 166 ? -13.987 -4.655 23.003 1.00 91.19 166 GLY A N 1
ATOM 1277 C CA . GLY A 1 166 ? -13.555 -4.844 21.621 1.00 91.19 166 GLY A CA 1
ATOM 1278 C C . GLY A 1 166 ? -12.949 -3.578 21.017 1.00 91.19 166 GLY A C 1
ATOM 1279 O O . GLY A 1 166 ? -12.597 -2.645 21.735 1.00 91.19 166 GLY A O 1
ATOM 1280 N N . TYR A 1 167 ? -12.819 -3.570 19.696 1.00 93.31 167 TYR A N 1
ATOM 1281 C CA . TYR A 1 167 ? -12.209 -2.496 18.924 1.00 93.31 167 TYR A CA 1
ATOM 1282 C C . TYR A 1 167 ? -12.951 -2.319 17.602 1.00 93.31 167 TYR A C 1
ATOM 1284 O O . TYR A 1 167 ? -13.111 -3.280 16.845 1.00 93.31 167 TYR A O 1
ATOM 1292 N N . LEU A 1 168 ? -13.423 -1.099 17.354 1.00 96.25 168 LEU A N 1
ATOM 1293 C CA . LEU A 1 168 ? -14.085 -0.689 16.121 1.00 96.25 168 LEU A CA 1
ATOM 1294 C C . LEU A 1 168 ? -13.111 0.152 15.293 1.00 96.25 168 LEU A C 1
ATOM 1296 O O . LEU A 1 168 ? -12.492 1.061 15.833 1.00 96.25 168 LEU A O 1
ATOM 1300 N N . GLN A 1 169 ? -13.008 -0.105 13.993 1.00 97.62 169 GLN A N 1
ATOM 1301 C CA . GLN A 1 169 ? -12.107 0.627 13.103 1.00 97.62 169 GLN A CA 1
ATOM 1302 C C . GLN A 1 169 ? -12.815 0.994 11.803 1.00 97.62 169 GLN A C 1
ATOM 1304 O O . GLN A 1 169 ? -13.302 0.114 11.095 1.00 97.62 169 GLN A O 1
ATOM 1309 N N . LEU A 1 170 ? -12.811 2.285 11.477 1.00 98.44 170 LEU A N 1
ATOM 1310 C CA . LEU A 1 170 ? -13.170 2.821 10.171 1.00 98.44 170 LEU A CA 1
ATOM 1311 C C . LEU A 1 170 ? -11.891 3.070 9.366 1.00 98.44 170 LEU A C 1
ATOM 1313 O O . LEU A 1 170 ? -10.963 3.708 9.860 1.00 98.44 170 LEU A O 1
ATOM 1317 N N . ARG A 1 171 ? -11.854 2.612 8.117 1.00 98.50 171 ARG A N 1
ATOM 1318 C CA . ARG A 1 171 ? -10.782 2.896 7.160 1.00 98.50 171 ARG A CA 1
ATOM 1319 C C . ARG A 1 171 ? -11.393 3.441 5.879 1.00 98.50 171 ARG A C 1
ATOM 1321 O O . ARG A 1 171 ? -12.232 2.782 5.279 1.00 98.50 171 ARG A O 1
ATOM 1328 N N . LEU A 1 172 ? -10.954 4.622 5.466 1.00 98.56 172 LEU A N 1
ATOM 1329 C CA . LEU A 1 172 ? -11.327 5.266 4.212 1.00 98.56 172 LEU A CA 1
ATOM 1330 C C . LEU A 1 172 ? -10.064 5.467 3.379 1.00 98.56 172 LEU A C 1
ATOM 1332 O O . LEU A 1 172 ? -9.049 5.914 3.912 1.00 98.56 172 LEU A O 1
ATOM 1336 N N . ARG A 1 173 ? -10.111 5.146 2.090 1.00 98.19 173 ARG A N 1
ATOM 1337 C CA . ARG A 1 173 ? -8.993 5.338 1.166 1.00 98.19 173 ARG A CA 1
ATOM 1338 C C . ARG A 1 173 ? -9.493 5.895 -0.158 1.00 98.19 173 ARG A C 1
ATOM 1340 O O . ARG A 1 173 ? -10.523 5.467 -0.665 1.00 98.19 173 ARG A O 1
ATOM 1347 N N . GLU A 1 174 ? -8.735 6.829 -0.706 1.00 98.00 174 GLU A N 1
ATOM 1348 C CA . GLU A 1 174 ? -8.858 7.306 -2.079 1.00 98.00 174 GLU A CA 1
ATOM 1349 C C . GLU A 1 174 ? -7.592 6.916 -2.842 1.00 98.00 174 GLU A C 1
ATOM 1351 O O . GLU A 1 174 ? -6.493 6.922 -2.270 1.00 98.00 174 GLU A O 1
ATOM 1356 N N . LEU A 1 175 ? -7.737 6.582 -4.120 1.00 96.88 175 LEU A N 1
ATOM 1357 C CA . LEU A 1 175 ? -6.632 6.371 -5.045 1.00 96.88 175 LEU A CA 1
ATOM 1358 C C . LEU A 1 175 ? -6.962 7.008 -6.396 1.00 96.88 175 LEU A C 1
ATOM 1360 O O . LEU A 1 175 ? -8.001 6.736 -6.987 1.00 96.88 175 LEU A O 1
ATOM 1364 N N . ALA A 1 176 ? -6.044 7.812 -6.917 1.00 94.44 176 ALA A N 1
ATOM 1365 C CA . ALA A 1 176 ? -6.117 8.346 -8.267 1.00 94.44 176 ALA A CA 1
ATOM 1366 C C . ALA A 1 176 ? -4.888 7.910 -9.067 1.00 94.44 176 ALA A C 1
ATOM 1368 O O . ALA A 1 176 ? -3.756 8.235 -8.704 1.00 94.44 176 ALA A O 1
ATOM 1369 N N . ASN A 1 177 ? -5.106 7.202 -10.173 1.00 91.94 177 ASN A N 1
ATOM 1370 C CA . ASN A 1 177 ? -4.066 6.943 -11.162 1.00 91.94 177 ASN A CA 1
ATOM 1371 C C . ASN A 1 177 ? -3.759 8.226 -11.941 1.00 91.94 177 ASN A C 1
ATOM 1373 O O . ASN A 1 177 ? -4.653 9.005 -12.280 1.00 91.94 177 ASN A O 1
ATOM 1377 N N . GLU A 1 178 ? -2.489 8.440 -12.264 1.00 85.69 178 GLU A N 1
ATOM 1378 C CA . GLU A 1 178 ? -2.068 9.611 -13.019 1.00 85.69 178 GLU A CA 1
ATOM 1379 C C . GLU A 1 178 ? -2.571 9.535 -14.470 1.00 85.69 178 GLU A C 1
ATOM 1381 O O . GLU A 1 178 ? -2.098 8.742 -15.287 1.00 85.69 178 GLU A O 1
ATOM 1386 N N . ALA A 1 179 ? -3.528 10.404 -14.802 1.00 64.06 179 ALA A N 1
ATOM 1387 C CA . ALA A 1 179 ? -4.113 10.537 -16.131 1.00 64.06 179 ALA A CA 1
ATOM 1388 C C . ALA A 1 179 ? -3.247 11.421 -17.047 1.00 64.06 179 ALA A C 1
ATOM 1390 O O . ALA A 1 179 ? -3.686 12.468 -17.519 1.00 64.06 179 ALA A O 1
ATOM 1391 N N . GLN A 1 180 ? -1.995 11.039 -17.303 1.00 58.47 180 GLN A N 1
ATOM 1392 C CA . GLN A 1 180 ? -1.225 11.671 -18.377 1.00 58.47 180 GLN A CA 1
ATOM 1393 C C . GLN A 1 180 ? -1.495 10.951 -19.700 1.00 58.47 180 GLN A C 1
ATOM 1395 O O . GLN A 1 180 ? -1.327 9.736 -19.794 1.00 58.47 180 GLN A O 1
ATOM 1400 N N . SER A 1 181 ? -1.824 11.715 -20.749 1.00 54.56 181 SER A N 1
ATOM 1401 C CA . SER A 1 181 ? -2.061 11.233 -22.124 1.00 54.56 181 SER A CA 1
ATOM 1402 C C . SER A 1 181 ? -0.885 10.462 -22.745 1.00 54.56 181 SER A C 1
ATOM 1404 O O . SER A 1 181 ? -1.011 9.931 -23.843 1.00 54.56 181 SER A O 1
ATOM 1406 N N . VAL A 1 182 ? 0.268 10.445 -22.072 1.00 61.75 182 VAL A N 1
ATOM 1407 C CA . VAL A 1 182 ? 1.485 9.728 -22.466 1.00 61.75 182 VAL A CA 1
ATOM 1408 C C . VAL A 1 182 ? 1.524 8.298 -21.906 1.00 61.75 182 VAL A C 1
ATOM 1410 O O . VAL A 1 182 ? 2.065 7.418 -22.567 1.00 61.75 182 VAL A O 1
ATOM 1413 N N . TYR A 1 183 ? 0.956 8.052 -20.717 1.00 63.94 183 TYR A N 1
ATOM 1414 C CA . TYR A 1 183 ? 1.118 6.782 -19.986 1.00 63.94 183 TYR A CA 1
ATOM 1415 C C . TYR A 1 183 ? -0.189 6.025 -19.736 1.00 63.94 183 TYR A C 1
ATOM 1417 O O . TYR A 1 183 ? -0.158 4.805 -19.579 1.00 63.94 183 TYR A O 1
ATOM 1425 N N . ALA A 1 184 ? -1.323 6.728 -19.683 1.00 64.50 184 ALA A N 1
ATOM 1426 C CA . ALA A 1 184 ? -2.626 6.115 -19.475 1.00 64.50 184 ALA A CA 1
ATOM 1427 C C . ALA A 1 184 ? -3.259 5.758 -20.825 1.00 64.50 184 ALA A C 1
ATOM 1429 O O . ALA A 1 184 ? -3.737 6.630 -21.552 1.00 64.50 184 ALA A O 1
ATOM 1430 N N . THR A 1 185 ? -3.275 4.464 -21.150 1.00 70.12 185 THR A N 1
ATOM 1431 C CA . THR A 1 185 ? -4.032 3.943 -22.301 1.00 70.12 185 THR A CA 1
ATOM 1432 C C . THR A 1 185 ? -5.522 3.831 -21.965 1.00 70.12 185 THR A C 1
ATOM 1434 O O . THR A 1 185 ? -6.377 3.951 -22.843 1.00 70.12 185 THR A O 1
ATOM 1437 N N . TYR A 1 186 ? -5.836 3.622 -20.683 1.00 77.25 186 TYR A N 1
ATOM 1438 C CA . TYR A 1 186 ? -7.185 3.384 -20.184 1.00 77.25 186 TYR A CA 1
ATOM 1439 C C . TYR A 1 186 ? -7.708 4.562 -19.349 1.00 77.25 186 TYR A C 1
ATOM 1441 O O . TYR A 1 186 ? -6.939 5.223 -18.645 1.00 77.25 186 TYR A O 1
ATOM 1449 N N . PRO A 1 187 ? -9.024 4.838 -19.396 1.00 84.62 187 PRO A N 1
ATOM 1450 C CA . PRO A 1 187 ? -9.633 5.936 -18.657 1.00 84.62 187 PRO A CA 1
ATOM 1451 C C . PRO A 1 187 ? -9.895 5.539 -17.197 1.00 84.62 187 PRO A C 1
ATOM 1453 O O . PRO A 1 187 ? -11.040 5.268 -16.826 1.00 84.62 187 PRO A O 1
ATOM 1456 N N . TYR A 1 188 ? -8.846 5.515 -16.373 1.00 89.56 188 TYR A N 1
ATOM 1457 C CA . TYR A 1 188 ? -8.981 5.247 -14.940 1.00 89.56 188 TYR A CA 1
ATOM 1458 C C . TYR A 1 188 ? -9.926 6.239 -14.257 1.00 89.56 188 TYR A C 1
ATOM 1460 O O . TYR A 1 188 ? -10.034 7.414 -14.631 1.00 89.56 188 TYR A O 1
ATOM 1468 N N . LYS A 1 189 ? -10.624 5.739 -13.244 1.00 92.06 189 LYS A N 1
ATOM 1469 C CA . LYS A 1 189 ? -11.442 6.509 -12.315 1.00 92.06 189 LYS A CA 1
ATOM 1470 C C . LYS A 1 189 ? -10.743 6.568 -10.972 1.00 92.06 189 LYS A C 1
ATOM 1472 O O . LYS A 1 189 ? -9.927 5.712 -10.648 1.00 92.06 189 LYS A O 1
ATOM 1477 N N . THR A 1 190 ? -11.087 7.586 -10.197 1.00 94.75 190 THR A N 1
ATOM 1478 C CA . THR A 1 190 ? -10.688 7.631 -8.799 1.00 94.75 190 THR A CA 1
ATOM 1479 C C . THR A 1 190 ? -11.352 6.474 -8.060 1.00 94.75 190 THR A C 1
ATOM 1481 O O . THR A 1 190 ? -12.577 6.332 -8.104 1.00 94.75 190 THR A O 1
ATOM 1484 N N . GLU A 1 191 ? -10.541 5.650 -7.411 1.00 95.44 191 GLU A N 1
ATOM 1485 C CA . GLU A 1 191 ? -10.995 4.604 -6.509 1.00 95.44 191 GLU A CA 1
ATOM 1486 C C . GLU A 1 191 ? -11.307 5.206 -5.138 1.00 95.44 191 GLU A C 1
ATOM 1488 O O . GLU A 1 191 ? -10.563 6.038 -4.611 1.00 95.44 191 GLU A O 1
ATOM 1493 N N . TYR A 1 192 ? -12.406 4.741 -4.555 1.00 97.69 192 TYR A N 1
ATOM 1494 C CA . TYR A 1 192 ? -12.809 5.045 -3.190 1.00 97.69 192 TYR A CA 1
ATOM 1495 C C . TYR A 1 192 ? -13.095 3.739 -2.473 1.00 97.69 192 TYR A C 1
ATOM 1497 O O . TYR A 1 192 ? -13.929 2.965 -2.930 1.00 97.69 192 TYR A O 1
ATOM 1505 N N . MET A 1 193 ? -12.459 3.520 -1.330 1.00 97.44 193 MET A N 1
ATOM 1506 C CA . MET A 1 193 ? -12.677 2.349 -0.490 1.00 97.44 193 MET A CA 1
ATOM 1507 C C . MET A 1 193 ? -13.085 2.788 0.908 1.00 97.44 193 MET A C 1
ATOM 1509 O O . MET A 1 193 ? -12.466 3.678 1.496 1.00 97.44 193 MET A O 1
ATOM 1513 N N . GLY A 1 194 ? -14.092 2.130 1.466 1.00 98.12 194 GLY A N 1
ATOM 1514 C CA . GLY A 1 194 ? -14.486 2.274 2.856 1.00 98.12 194 GLY A CA 1
ATOM 1515 C C . GLY A 1 194 ? -14.632 0.909 3.504 1.00 98.12 194 GLY A C 1
ATOM 1516 O O . GLY A 1 194 ? -15.222 0.012 2.916 1.00 98.12 194 GLY A O 1
ATOM 1517 N N . ALA A 1 195 ? -14.120 0.759 4.720 1.00 98.12 195 ALA A N 1
ATOM 1518 C CA . ALA A 1 195 ? -14.281 -0.451 5.510 1.00 98.12 195 ALA A CA 1
ATOM 1519 C C . ALA A 1 195 ? -14.565 -0.115 6.972 1.00 98.12 195 ALA A C 1
ATOM 1521 O O . ALA A 1 195 ? -13.931 0.767 7.556 1.00 98.12 195 ALA A O 1
ATOM 1522 N N . LEU A 1 196 ? -15.507 -0.843 7.562 1.00 98.31 196 LEU A N 1
ATOM 1523 C CA . LEU A 1 196 ? -15.828 -0.808 8.979 1.00 98.31 196 LEU A CA 1
ATOM 1524 C C . LEU A 1 196 ? -15.617 -2.203 9.557 1.00 98.31 196 LEU A C 1
ATOM 1526 O O . LEU A 1 196 ? -16.283 -3.153 9.154 1.00 98.31 196 LEU A O 1
ATOM 1530 N N . SER A 1 197 ? -14.722 -2.312 10.532 1.00 96.81 197 SER A N 1
ATOM 1531 C CA . SER A 1 197 ? -14.442 -3.574 11.214 1.00 96.81 197 SER A CA 1
ATOM 1532 C C . SER A 1 197 ? -14.728 -3.482 12.706 1.00 96.81 197 SER A C 1
ATOM 1534 O O . SER A 1 197 ? -14.537 -2.431 13.319 1.00 96.81 197 SER A O 1
ATOM 1536 N N . TYR A 1 198 ? -15.162 -4.596 13.287 1.00 95.81 198 TYR A N 1
ATOM 1537 C CA . TYR A 1 198 ? -15.242 -4.797 14.727 1.00 95.81 198 TYR A CA 1
ATOM 1538 C C . TYR A 1 198 ? -14.488 -6.066 15.105 1.00 95.81 198 TYR A C 1
ATOM 1540 O O . TYR A 1 198 ? -14.615 -7.089 14.434 1.00 95.81 198 TYR A O 1
ATOM 1548 N N . SER A 1 199 ? -13.731 -6.016 16.196 1.00 93.62 199 SER A N 1
ATOM 1549 C CA . SER A 1 199 ? -13.018 -7.171 16.738 1.00 93.62 199 SER A CA 1
ATOM 1550 C C . SER A 1 199 ? -13.140 -7.255 18.253 1.00 93.62 199 SER A C 1
ATOM 1552 O O . SER A 1 199 ? -13.242 -6.238 18.937 1.00 93.62 199 SER A O 1
ATOM 1554 N N . TYR A 1 200 ? -13.128 -8.474 18.782 1.00 91.00 200 TYR A N 1
ATOM 1555 C CA . TYR A 1 200 ? -13.255 -8.760 20.204 1.00 91.00 200 TYR A CA 1
ATOM 1556 C C . TYR A 1 200 ? -12.200 -9.785 20.656 1.00 91.00 200 TYR A C 1
ATOM 1558 O O . TYR A 1 200 ? -11.990 -10.788 19.964 1.00 91.00 200 TYR A O 1
ATOM 1566 N N . PRO A 1 201 ? -11.533 -9.571 21.808 1.00 87.69 201 PRO A N 1
ATOM 1567 C CA . PRO A 1 201 ? -10.596 -10.541 22.370 1.00 87.69 201 PRO A CA 1
ATOM 1568 C C . PRO A 1 201 ? -11.315 -11.807 22.857 1.00 87.69 201 PRO A C 1
ATOM 1570 O O . PRO A 1 201 ? -12.191 -11.747 23.715 1.00 87.69 201 PRO A O 1
ATOM 1573 N N . TRP A 1 202 ? -10.906 -12.976 22.369 1.00 83.81 202 TRP A N 1
ATOM 1574 C CA . TRP A 1 202 ? -11.484 -14.275 22.715 1.00 83.81 202 TRP A CA 1
ATOM 1575 C C . TRP A 1 202 ? -10.388 -15.343 22.854 1.00 83.81 202 TRP A C 1
ATOM 1577 O O . TRP A 1 202 ? -9.745 -15.709 21.879 1.00 83.81 202 TRP A O 1
ATOM 1587 N N . HIS A 1 203 ? -10.149 -15.834 24.079 1.00 84.38 203 HIS A N 1
ATOM 1588 C CA . HIS A 1 203 ? -9.145 -16.872 24.403 1.00 84.38 203 HIS A CA 1
ATOM 1589 C C . HIS A 1 203 ? -7.732 -16.628 23.840 1.00 84.38 203 HIS A C 1
ATOM 1591 O O . HIS A 1 203 ? -7.077 -17.553 23.372 1.00 84.38 203 HIS A O 1
ATOM 1597 N N . GLY A 1 204 ? -7.249 -15.384 23.898 1.00 76.81 204 GLY A N 1
ATOM 1598 C CA . GLY A 1 204 ? -5.933 -15.031 23.355 1.00 76.81 204 GLY A CA 1
ATOM 1599 C C . GLY A 1 204 ? -5.921 -14.812 21.841 1.00 76.81 204 GLY A C 1
ATOM 1600 O O . GLY A 1 204 ? -4.861 -14.559 21.290 1.00 76.81 204 GLY A O 1
ATOM 1601 N N . TYR A 1 205 ? -7.084 -14.846 21.189 1.00 80.56 205 TYR A N 1
ATOM 1602 C CA . TYR A 1 205 ? -7.290 -14.463 19.795 1.00 80.56 205 TYR A CA 1
ATOM 1603 C C . TYR A 1 205 ? -8.141 -13.197 19.691 1.00 80.56 205 TYR A C 1
ATOM 1605 O O . TYR A 1 205 ? -8.740 -12.739 20.662 1.00 80.56 205 TYR A O 1
ATOM 1613 N N . ALA A 1 206 ? -8.223 -12.657 18.485 1.00 85.44 206 ALA A N 1
ATOM 1614 C CA . ALA A 1 206 ? -9.120 -11.599 18.069 1.00 85.44 206 ALA A CA 1
ATOM 1615 C C . ALA A 1 206 ? -10.109 -12.169 17.057 1.00 85.44 206 ALA A C 1
ATOM 1617 O O . ALA A 1 206 ? -9.715 -12.514 15.942 1.00 85.44 206 ALA A O 1
ATOM 1618 N N . VAL A 1 207 ? -11.381 -12.266 17.429 1.00 90.44 207 VAL A N 1
ATOM 1619 C CA . VAL A 1 207 ? -12.449 -12.623 16.489 1.00 90.44 207 VAL A CA 1
ATOM 1620 C C . VAL A 1 207 ? -13.146 -11.354 16.033 1.00 90.44 207 VAL A C 1
ATOM 1622 O O . VAL A 1 207 ? -13.406 -10.468 16.846 1.00 90.44 207 VAL A O 1
ATOM 1625 N N . GLY A 1 208 ? -13.439 -11.233 14.745 1.00 92.94 208 GLY A N 1
ATOM 1626 C CA . GLY A 1 208 ? -14.065 -10.027 14.230 1.00 92.94 208 GLY A CA 1
ATOM 1627 C C . GLY A 1 208 ? -14.726 -10.197 12.878 1.00 92.94 208 GLY A C 1
ATOM 1628 O O . GLY A 1 208 ? -14.670 -11.261 12.261 1.00 92.94 208 GLY A O 1
ATOM 1629 N N . ALA A 1 209 ? -15.369 -9.119 12.454 1.00 95.31 209 ALA A N 1
ATOM 1630 C CA . ALA A 1 209 ? -15.984 -8.995 11.148 1.00 95.31 209 ALA A CA 1
ATOM 1631 C C . ALA A 1 209 ? -15.667 -7.624 10.549 1.00 95.31 209 ALA A C 1
ATOM 1633 O O . ALA A 1 209 ? -15.533 -6.637 11.277 1.00 95.31 209 ALA A O 1
ATOM 1634 N N . GLU A 1 210 ? -15.567 -7.570 9.229 1.00 96.56 210 GLU A N 1
ATOM 1635 C CA . GLU A 1 210 ? -15.380 -6.357 8.443 1.00 96.56 210 GLU A CA 1
ATOM 1636 C C . GLU A 1 210 ? -16.448 -6.305 7.352 1.00 96.56 210 GLU A C 1
ATOM 1638 O O . GLU A 1 210 ? -16.744 -7.305 6.700 1.00 96.56 210 GLU A O 1
ATOM 1643 N N . ILE A 1 211 ? -17.054 -5.134 7.186 1.00 97.25 211 ILE A N 1
ATOM 1644 C CA . ILE A 1 211 ? -17.868 -4.808 6.024 1.00 97.25 211 ILE A CA 1
ATOM 1645 C C . ILE A 1 211 ? -17.163 -3.694 5.268 1.00 97.25 211 ILE A C 1
ATOM 1647 O O . ILE A 1 211 ? -16.873 -2.633 5.827 1.00 97.25 211 ILE A O 1
ATOM 1651 N N . GLY A 1 212 ? -16.871 -3.961 4.007 1.00 96.81 212 GLY A N 1
ATOM 1652 C CA . GLY A 1 212 ? -16.174 -3.054 3.119 1.00 96.81 212 GLY A CA 1
ATOM 1653 C C . GLY A 1 212 ? -16.949 -2.830 1.836 1.00 96.81 212 GLY A C 1
ATOM 1654 O O . GLY A 1 212 ? -17.870 -3.571 1.493 1.00 96.81 212 GLY A O 1
ATOM 1655 N N . GLY A 1 213 ? -16.590 -1.782 1.119 1.00 95.75 213 GLY A N 1
ATOM 1656 C CA . GLY A 1 213 ? -17.130 -1.512 -0.198 1.00 95.75 213 GLY A CA 1
ATOM 1657 C C . GLY A 1 213 ? -16.559 -0.238 -0.778 1.00 95.75 213 GLY A C 1
ATOM 1658 O O . GLY A 1 213 ? -15.908 0.557 -0.094 1.00 95.75 213 GLY A O 1
ATOM 1659 N N . GLY A 1 214 ? -16.807 -0.040 -2.062 1.00 96.62 214 GLY A N 1
ATOM 1660 C CA . GLY A 1 214 ? -16.165 1.047 -2.768 1.00 96.62 214 GLY A CA 1
ATOM 1661 C C . GLY A 1 214 ? -16.425 1.062 -4.256 1.00 96.62 214 GLY A C 1
ATOM 1662 O O . GLY A 1 214 ? -17.243 0.299 -4.771 1.00 96.62 214 GLY A O 1
ATOM 1663 N N . GLN A 1 215 ? -15.698 1.953 -4.919 1.00 95.75 215 GLN A N 1
ATOM 1664 C CA . GLN A 1 215 ? -15.555 2.021 -6.362 1.00 95.75 215 GLN A CA 1
ATOM 1665 C C . GLN A 1 215 ? -14.093 1.739 -6.713 1.00 95.75 215 GLN A C 1
ATOM 1667 O O . GLN A 1 215 ? -13.223 2.390 -6.146 1.00 95.75 215 GLN A O 1
ATOM 1672 N N . ASP A 1 216 ? -13.823 0.823 -7.638 1.00 93.31 216 ASP A N 1
ATOM 1673 C CA . ASP A 1 216 ? -12.468 0.515 -8.108 1.00 93.31 216 ASP A CA 1
ATOM 1674 C C . ASP A 1 216 ? -11.935 1.542 -9.131 1.00 93.31 216 ASP A C 1
ATOM 1676 O O . ASP A 1 216 ? -12.636 2.468 -9.562 1.00 93.31 216 ASP A O 1
ATOM 1680 N N . VAL A 1 217 ? -10.684 1.353 -9.563 1.00 90.88 217 VAL A N 1
ATOM 1681 C CA . VAL A 1 217 ? -10.005 2.221 -10.543 1.00 90.88 217 VAL A CA 1
ATOM 1682 C C . VAL A 1 217 ? -10.611 2.178 -11.953 1.00 90.88 217 VAL A C 1
ATOM 1684 O O . VAL A 1 217 ? -10.248 2.984 -12.811 1.00 90.88 217 VAL A O 1
ATOM 1687 N N . PHE A 1 218 ? -11.552 1.270 -12.218 1.00 90.44 218 PHE A N 1
ATOM 1688 C CA . PHE A 1 218 ? -12.300 1.173 -13.475 1.00 90.44 218 PHE A CA 1
ATOM 1689 C C . PHE A 1 218 ? -13.726 1.738 -13.358 1.00 90.44 218 PHE A C 1
ATOM 1691 O O . PHE A 1 218 ? -14.432 1.855 -14.363 1.00 90.44 218 PHE A O 1
ATOM 1698 N N . GLY A 1 219 ? -14.142 2.161 -12.160 1.00 90.38 219 GLY A N 1
ATOM 1699 C CA . GLY A 1 219 ? -15.464 2.718 -11.886 1.00 90.38 219 GLY A CA 1
ATOM 1700 C C . GLY A 1 219 ? -16.514 1.683 -11.470 1.00 90.38 219 GLY A C 1
ATOM 1701 O O . GLY A 1 219 ? -17.701 2.017 -11.392 1.00 90.38 219 GLY A O 1
ATOM 1702 N N . HIS A 1 220 ? -16.128 0.432 -11.218 1.00 90.88 220 HIS A N 1
ATOM 1703 C CA . HIS A 1 220 ? -17.049 -0.599 -10.750 1.00 90.88 220 HIS A CA 1
ATOM 1704 C C . HIS A 1 220 ? -17.225 -0.541 -9.242 1.00 90.88 220 HIS A C 1
ATOM 1706 O O . HIS A 1 220 ? -16.298 -0.229 -8.507 1.00 90.88 220 HIS A O 1
ATOM 1712 N N . HIS A 1 221 ? -18.431 -0.870 -8.789 1.00 95.00 221 HIS A N 1
ATOM 1713 C CA . HIS A 1 221 ? -18.780 -0.834 -7.377 1.00 95.00 221 HIS A CA 1
ATOM 1714 C C . HIS A 1 221 ? -18.772 -2.242 -6.791 1.00 95.00 221 HIS A C 1
ATOM 1716 O O . HIS A 1 221 ? -19.209 -3.193 -7.448 1.00 95.00 221 HIS A O 1
ATOM 1722 N N . TYR A 1 222 ? -18.323 -2.368 -5.547 1.00 90.75 222 TYR A N 1
ATOM 1723 C CA . TYR A 1 222 ? -18.279 -3.642 -4.838 1.00 90.75 222 TYR A CA 1
ATOM 1724 C C . TYR A 1 222 ? -18.678 -3.493 -3.371 1.00 90.75 222 TYR A C 1
ATOM 1726 O O . TYR A 1 222 ? -18.643 -2.403 -2.796 1.00 90.75 222 TYR A O 1
ATOM 1734 N N . ILE A 1 223 ? -19.054 -4.627 -2.784 1.00 93.56 223 ILE A N 1
ATOM 1735 C CA . ILE A 1 223 ? -19.242 -4.799 -1.350 1.00 93.56 223 ILE A CA 1
ATOM 1736 C C . ILE A 1 223 ? -18.585 -6.115 -0.936 1.00 93.56 223 ILE A C 1
ATOM 1738 O O . ILE A 1 223 ? -18.700 -7.132 -1.627 1.00 93.56 223 ILE A O 1
ATOM 1742 N N . GLU A 1 224 ? -17.901 -6.090 0.194 1.00 90.94 224 GLU A N 1
ATOM 1743 C CA . GLU A 1 224 ? -17.220 -7.240 0.771 1.00 90.94 224 GLU A CA 1
ATOM 1744 C C . GLU A 1 224 ? -17.631 -7.413 2.229 1.00 90.94 224 GLU A C 1
ATOM 1746 O O . GLU A 1 224 ? -17.851 -6.444 2.961 1.00 90.94 224 GLU A O 1
ATOM 1751 N N . VAL A 1 225 ? -17.774 -8.671 2.639 1.00 92.94 225 VAL A N 1
ATOM 1752 C CA . VAL A 1 225 ? -18.011 -9.033 4.033 1.00 92.94 225 VAL A CA 1
ATOM 1753 C C . VAL A 1 225 ? -17.015 -10.116 4.410 1.00 92.94 225 VAL A C 1
ATOM 1755 O O . VAL A 1 225 ? -16.969 -11.187 3.798 1.00 92.94 225 VAL A O 1
ATOM 1758 N N . GLU A 1 226 ? -16.236 -9.836 5.443 1.00 92.94 226 GLU A N 1
ATOM 1759 C CA . GLU A 1 226 ? -15.184 -10.703 5.954 1.00 92.94 226 GLU A CA 1
ATOM 1760 C C . GLU A 1 226 ? -15.452 -11.059 7.418 1.00 92.94 226 GLU A C 1
ATOM 1762 O O . GLU A 1 226 ? -15.829 -10.208 8.222 1.00 92.94 226 GLU A O 1
ATOM 1767 N N . GLY A 1 227 ? -15.222 -12.322 7.775 1.00 92.25 227 GLY A N 1
ATOM 1768 C CA . GLY A 1 227 ? -15.021 -12.762 9.149 1.00 92.25 227 GLY A CA 1
ATOM 1769 C C . GLY A 1 227 ? -13.567 -13.184 9.350 1.00 92.25 227 GLY A C 1
ATOM 1770 O O . GLY A 1 227 ? -13.000 -13.905 8.528 1.00 92.25 227 GLY A O 1
ATOM 1771 N N . PHE A 1 228 ? -12.957 -12.775 10.460 1.00 89.06 228 PHE A N 1
ATOM 1772 C CA . PHE A 1 228 ? -11.555 -13.082 10.732 1.00 89.06 228 PHE A CA 1
ATOM 1773 C C . PHE A 1 228 ? -11.312 -13.599 12.146 1.00 89.06 228 PHE A C 1
ATOM 1775 O O . PHE A 1 228 ? -11.977 -13.211 13.110 1.00 89.06 228 PHE A O 1
ATOM 1782 N N . LEU A 1 229 ? -10.283 -14.440 12.258 1.00 85.62 229 LEU A N 1
ATOM 1783 C CA . LEU A 1 229 ? -9.655 -14.837 13.510 1.00 85.62 229 LEU A CA 1
ATOM 1784 C C . LEU A 1 229 ? -8.156 -14.530 13.412 1.00 85.62 229 LEU A C 1
ATOM 1786 O O . LEU A 1 229 ? -7.447 -15.082 12.566 1.00 85.62 229 LEU A O 1
ATOM 1790 N N . ARG A 1 230 ? -7.678 -13.622 14.264 1.00 82.44 230 ARG A N 1
ATOM 1791 C CA . ARG A 1 230 ? -6.280 -13.169 14.307 1.00 82.44 230 ARG A CA 1
ATOM 1792 C C . ARG A 1 230 ? -5.684 -13.503 15.670 1.00 82.44 230 ARG A C 1
ATOM 1794 O O . ARG A 1 230 ? -6.413 -13.587 16.652 1.00 82.44 230 ARG A O 1
ATOM 1801 N N . ASP A 1 231 ? -4.373 -13.682 15.746 1.00 73.62 231 ASP A N 1
ATOM 1802 C CA . ASP A 1 231 ? -3.681 -13.785 17.035 1.00 73.62 231 ASP A CA 1
ATOM 1803 C C . ASP A 1 231 ? -3.970 -12.538 17.898 1.00 73.62 231 ASP A C 1
ATOM 1805 O O . ASP A 1 231 ? -4.023 -11.421 17.380 1.00 73.62 231 ASP A O 1
ATOM 1809 N N . GLY A 1 232 ? -4.212 -12.717 19.196 1.00 54.78 232 GLY A N 1
ATOM 1810 C CA . GLY A 1 232 ? -4.657 -11.670 20.117 1.00 54.78 232 GLY A CA 1
ATOM 1811 C C . GLY A 1 232 ? -3.636 -10.555 20.319 1.00 54.78 232 GLY A C 1
ATOM 1812 O O . GLY A 1 232 ? -4.038 -9.438 20.633 1.00 54.78 232 GLY A O 1
ATOM 1813 N N . GLU A 1 233 ? -2.346 -10.784 20.042 1.00 53.56 233 GLU A N 1
ATOM 1814 C CA . GLU A 1 233 ? -1.355 -9.697 19.935 1.00 53.56 233 GLU A CA 1
ATOM 1815 C C . GLU A 1 233 ? -1.730 -8.663 18.858 1.00 53.56 233 GLU A C 1
ATOM 1817 O O . GLU A 1 233 ? -1.372 -7.491 18.973 1.00 53.56 233 GLU A O 1
ATOM 1822 N N . ALA A 1 234 ? -2.509 -9.045 17.837 1.00 46.06 234 ALA A N 1
ATOM 1823 C CA . ALA A 1 234 ? -3.008 -8.126 16.817 1.00 46.06 234 ALA A CA 1
ATOM 1824 C C . ALA A 1 234 ? -4.029 -7.108 17.357 1.00 46.06 234 ALA A C 1
ATOM 1826 O O . ALA A 1 234 ? -4.174 -6.051 16.748 1.00 46.06 234 ALA A O 1
ATOM 1827 N N . LEU A 1 235 ? -4.690 -7.377 18.494 1.00 47.59 235 LEU A N 1
ATOM 1828 C CA . LEU A 1 235 ? -5.538 -6.393 19.194 1.00 47.59 235 LEU A CA 1
ATOM 1829 C C . LEU A 1 235 ? -4.716 -5.362 19.966 1.00 47.59 235 LEU A C 1
ATOM 1831 O O . LEU A 1 235 ? -5.206 -4.276 20.252 1.00 47.59 235 LEU A O 1
ATOM 1835 N N . PHE A 1 236 ? -3.468 -5.700 20.289 1.00 46.22 236 PHE A N 1
ATOM 1836 C CA . PHE A 1 236 ? -2.533 -4.846 21.015 1.00 46.22 236 PHE A CA 1
ATOM 1837 C C . PHE A 1 236 ? -1.483 -4.220 20.092 1.00 46.22 236 PHE A C 1
ATOM 1839 O O . PHE A 1 236 ? -0.503 -3.669 20.581 1.00 46.22 236 PHE A O 1
ATOM 1846 N N . ARG A 1 237 ? -1.678 -4.242 18.761 1.00 42.31 237 ARG A N 1
ATOM 1847 C CA . ARG A 1 237 ? -0.798 -3.593 17.765 1.00 42.31 237 ARG A CA 1
ATOM 1848 C C . ARG A 1 237 ? -0.858 -2.059 17.792 1.00 42.31 237 ARG A C 1
ATOM 1850 O O . ARG A 1 237 ? -0.624 -1.400 16.783 1.00 42.31 237 ARG A O 1
ATOM 1857 N N . HIS A 1 238 ? -1.116 -1.467 18.949 1.00 45.34 238 HIS A N 1
ATOM 1858 C CA . HIS A 1 238 ? -0.515 -0.181 19.242 1.00 45.34 238 HIS A CA 1
ATOM 1859 C C . HIS A 1 238 ? 0.910 -0.482 19.668 1.00 45.34 238 HIS A C 1
ATOM 1861 O O . HIS A 1 238 ? 1.155 -1.177 20.650 1.00 45.34 238 HIS A O 1
ATOM 1867 N N . TYR A 1 239 ? 1.844 -0.008 18.855 1.00 42.41 239 TYR A N 1
ATOM 1868 C CA . TYR A 1 239 ? 3.257 0.073 19.170 1.00 42.41 239 TYR A CA 1
ATOM 1869 C C . TYR A 1 239 ? 3.369 0.879 20.473 1.00 42.41 239 TYR A C 1
ATOM 1871 O O . TYR A 1 239 ? 3.502 2.095 20.429 1.00 42.41 239 TYR A O 1
ATOM 1879 N N . ASP A 1 240 ? 3.207 0.242 21.635 1.00 45.69 240 ASP A N 1
ATOM 1880 C CA . ASP A 1 240 ? 3.551 0.853 22.908 1.00 45.69 240 ASP A CA 1
ATOM 1881 C C . ASP A 1 240 ? 5.072 1.024 22.859 1.00 45.69 240 ASP A C 1
ATOM 1883 O O . ASP A 1 240 ? 5.805 0.031 22.937 1.00 45.69 240 ASP A O 1
ATOM 1887 N N . PRO A 1 241 ? 5.593 2.251 22.682 1.00 43.53 241 PRO A N 1
ATOM 1888 C CA . PRO A 1 241 ? 7.027 2.453 22.547 1.00 43.53 241 PRO A CA 1
ATOM 1889 C C . PRO A 1 241 ? 7.765 1.992 23.811 1.00 43.53 241 PRO A C 1
ATOM 1891 O O . PRO A 1 241 ? 8.962 1.728 23.758 1.00 43.53 241 PRO A O 1
ATOM 1894 N N . VAL A 1 242 ? 7.053 1.875 24.941 1.00 41.59 242 VAL A N 1
ATOM 1895 C CA . VAL A 1 242 ? 7.578 1.406 26.223 1.00 41.59 242 VAL A CA 1
ATOM 1896 C C . VAL A 1 242 ? 7.731 -0.121 26.246 1.00 41.59 242 VAL A C 1
ATOM 1898 O O . VAL A 1 242 ? 8.699 -0.623 26.821 1.00 41.59 242 VAL A O 1
ATOM 1901 N N . SER A 1 243 ? 6.856 -0.877 25.573 1.00 40.16 243 SER A N 1
ATOM 1902 C CA . SER A 1 243 ? 6.940 -2.345 25.500 1.00 40.16 243 SER A CA 1
ATOM 1903 C C . SER A 1 243 ? 8.009 -2.838 24.513 1.00 40.16 243 SER A C 1
ATOM 1905 O O . SER A 1 243 ? 8.570 -3.921 24.692 1.00 40.16 243 SER A O 1
ATOM 1907 N N . ALA A 1 244 ? 8.403 -2.006 23.541 1.00 38.41 244 ALA A N 1
ATOM 1908 C CA . ALA A 1 244 ? 9.530 -2.280 22.643 1.00 38.41 244 ALA A CA 1
ATOM 1909 C C . ALA A 1 244 ? 10.873 -2.469 23.388 1.00 38.41 244 ALA A C 1
ATOM 1911 O O . ALA A 1 244 ? 11.763 -3.161 22.892 1.00 38.41 244 ALA A O 1
ATOM 1912 N N . PHE A 1 245 ? 11.013 -1.922 24.603 1.00 40.09 245 PHE A N 1
ATOM 1913 C CA . PHE A 1 245 ? 12.212 -2.078 25.436 1.00 40.09 245 PHE A CA 1
ATOM 1914 C C . PHE A 1 245 ? 12.198 -3.323 26.340 1.00 40.09 245 PHE A C 1
ATOM 1916 O O . PHE A 1 245 ? 13.241 -3.671 26.894 1.00 40.09 245 PHE A O 1
ATOM 1923 N N . THR A 1 246 ? 11.064 -4.018 26.503 1.00 39.25 246 THR A N 1
ATOM 1924 C CA . THR A 1 246 ? 10.945 -5.156 27.441 1.00 39.25 246 THR A CA 1
ATOM 1925 C C . THR A 1 246 ? 11.097 -6.535 26.792 1.00 39.25 246 THR A C 1
ATOM 1927 O O . THR A 1 246 ? 11.169 -7.537 27.504 1.00 39.25 246 THR A O 1
ATOM 1930 N N . GLY A 1 247 ? 11.258 -6.601 25.464 1.00 35.09 247 GLY A N 1
ATOM 1931 C CA . GLY A 1 247 ? 12.009 -7.667 24.787 1.00 35.09 247 GLY A CA 1
ATOM 1932 C C . GLY A 1 247 ? 11.563 -9.113 25.039 1.00 35.09 247 GLY A C 1
ATOM 1933 O O . GLY A 1 247 ? 12.397 -10.017 24.990 1.00 35.09 247 GLY A O 1
ATOM 1934 N N . LYS A 1 248 ? 10.278 -9.377 25.298 1.00 34.44 248 LYS A N 1
ATOM 1935 C CA . LYS A 1 248 ? 9.752 -10.750 25.352 1.00 34.44 248 LYS A CA 1
ATOM 1936 C C . LYS A 1 248 ? 8.641 -10.953 24.337 1.00 34.44 248 LYS A C 1
ATOM 1938 O O . LYS A 1 248 ? 7.472 -10.746 24.625 1.00 34.44 248 LYS A O 1
ATOM 1943 N N . ARG A 1 249 ? 9.047 -11.431 23.161 1.00 44.25 249 ARG A N 1
ATOM 1944 C CA . ARG A 1 249 ? 8.158 -12.041 22.171 1.00 44.25 249 ARG A CA 1
ATOM 1945 C C . ARG A 1 249 ? 7.670 -13.393 22.729 1.00 44.25 249 ARG A C 1
ATOM 1947 O O . ARG A 1 249 ? 8.528 -14.207 23.096 1.00 44.25 249 ARG A O 1
ATOM 1954 N N . PRO A 1 250 ? 6.361 -13.660 22.850 1.00 44.22 250 PRO A N 1
ATOM 1955 C CA . PRO A 1 250 ? 5.869 -14.982 23.220 1.00 44.22 250 PRO A CA 1
ATOM 1956 C C . PRO A 1 250 ? 6.265 -16.027 22.169 1.00 44.22 250 PRO A C 1
ATOM 1958 O O . PRO A 1 250 ? 6.413 -15.726 20.986 1.00 44.22 250 PRO A O 1
ATOM 1961 N N . LYS A 1 251 ? 6.474 -17.272 22.610 1.00 37.66 251 LYS A N 1
ATOM 1962 C CA . LYS A 1 251 ? 6.703 -18.422 21.724 1.00 37.66 251 LYS A CA 1
ATOM 1963 C C . LYS A 1 251 ? 5.351 -18.995 21.291 1.00 37.66 251 LYS A C 1
ATOM 1965 O O . LYS A 1 251 ? 4.649 -19.542 22.136 1.00 37.66 251 LYS A O 1
ATOM 1970 N N . GLY A 1 252 ? 5.037 -18.928 20.001 1.00 46.91 252 GLY A N 1
ATOM 1971 C CA . GLY A 1 252 ? 3.866 -19.563 19.391 1.00 46.91 252 GLY A CA 1
ATOM 1972 C C . GLY A 1 252 ? 3.784 -19.255 17.895 1.00 46.91 252 GLY A C 1
ATOM 1973 O O . GLY A 1 252 ? 4.264 -18.209 17.462 1.00 46.91 252 GLY A O 1
ATOM 1974 N N . ASP A 1 253 ? 3.242 -20.186 17.109 1.00 44.31 253 ASP A N 1
ATOM 1975 C CA . ASP A 1 253 ? 3.028 -20.012 15.670 1.00 44.31 253 ASP A CA 1
ATOM 1976 C C . ASP A 1 253 ? 1.902 -19.002 15.408 1.00 44.31 253 ASP A C 1
ATOM 1978 O O . ASP A 1 253 ? 0.833 -19.076 16.014 1.00 44.31 253 ASP A O 1
ATOM 1982 N N . ASN A 1 254 ? 2.132 -18.072 14.476 1.00 49.38 254 ASN A N 1
ATOM 1983 C CA . ASN A 1 254 ? 1.141 -17.071 14.085 1.00 49.38 254 ASN A CA 1
ATOM 1984 C C . ASN A 1 254 ? 0.063 -17.741 13.216 1.00 49.38 254 ASN A C 1
ATOM 1986 O O . ASN A 1 254 ? 0.278 -17.962 12.023 1.00 49.38 254 ASN A O 1
ATOM 1990 N N . LEU A 1 255 ? -1.095 -18.065 13.795 1.00 46.25 255 LEU A N 1
ATOM 1991 C CA . LEU A 1 255 ? -2.255 -18.526 13.032 1.00 46.25 255 LEU A CA 1
ATOM 1992 C C . LEU A 1 255 ? -3.086 -17.319 12.577 1.00 46.25 255 LEU A C 1
ATOM 1994 O O . LEU A 1 255 ? -3.598 -16.558 13.396 1.00 46.25 255 LEU A O 1
ATOM 1998 N N . PHE A 1 256 ? -3.245 -17.172 11.264 1.00 45.81 256 PHE A N 1
ATOM 1999 C CA . PHE A 1 256 ? -4.168 -16.221 10.650 1.00 45.81 256 PHE A CA 1
ATOM 2000 C C . PHE A 1 256 ? -5.166 -16.997 9.796 1.00 45.81 256 PHE A C 1
ATOM 2002 O O . PHE A 1 256 ? -4.767 -17.715 8.879 1.00 45.81 256 PHE A O 1
ATOM 2009 N N . VAL A 1 257 ? -6.456 -16.861 10.103 1.00 62.75 257 VAL A N 1
ATOM 2010 C CA . VAL A 1 257 ? -7.536 -17.442 9.300 1.00 62.75 257 VAL A CA 1
ATOM 2011 C C . VAL A 1 257 ? -8.490 -16.324 8.907 1.00 62.75 257 VAL A C 1
ATOM 2013 O O . VAL A 1 257 ? -9.045 -15.634 9.764 1.00 62.75 257 VAL A O 1
ATOM 2016 N N . ASN A 1 258 ? -8.675 -16.164 7.601 1.00 59.34 258 ASN A N 1
ATOM 2017 C CA . ASN A 1 258 ? -9.626 -15.239 7.003 1.00 59.34 258 ASN A CA 1
ATOM 2018 C C . ASN A 1 258 ? -10.653 -16.052 6.203 1.00 59.34 258 ASN A C 1
ATOM 2020 O O . ASN A 1 258 ? -10.273 -16.919 5.412 1.00 59.34 258 ASN A O 1
ATOM 2024 N N . VAL A 1 259 ? -11.939 -15.796 6.437 1.00 63.94 259 VAL A N 1
ATOM 2025 C CA . VAL A 1 259 ? -13.039 -16.336 5.638 1.00 63.94 259 VAL A CA 1
ATOM 2026 C C . VAL A 1 259 ? -13.939 -15.174 5.233 1.00 63.94 259 VAL A C 1
ATOM 2028 O O . VAL A 1 259 ? -14.582 -14.552 6.075 1.00 63.94 259 VAL A O 1
ATOM 2031 N N . GLY A 1 260 ? -14.022 -14.908 3.933 1.00 54.22 260 GLY A N 1
ATOM 2032 C CA . GLY A 1 260 ? -14.839 -13.831 3.383 1.00 54.22 260 GLY A CA 1
ATOM 2033 C C . GLY A 1 260 ? -15.739 -14.303 2.250 1.00 54.22 260 GLY A C 1
ATOM 2034 O O . GLY A 1 260 ? -15.481 -15.321 1.604 1.00 54.22 260 GLY A O 1
ATOM 2035 N N . VAL A 1 261 ? -16.804 -13.543 2.010 1.00 50.00 261 VAL A N 1
ATOM 2036 C CA . VAL A 1 261 ? -17.653 -13.671 0.824 1.00 50.00 261 VAL A CA 1
ATOM 2037 C C . VAL A 1 261 ? -17.634 -12.332 0.103 1.00 50.00 261 VAL A C 1
ATOM 2039 O O . VAL A 1 261 ? -18.039 -11.311 0.655 1.00 50.00 261 VAL A O 1
ATOM 2042 N N . ASN A 1 262 ? -17.195 -12.356 -1.151 1.00 44.62 262 ASN A N 1
ATOM 2043 C CA . ASN A 1 262 ? -17.161 -11.180 -2.009 1.00 44.62 262 ASN A CA 1
ATOM 2044 C C . ASN A 1 262 ? -18.319 -11.249 -2.999 1.00 44.62 262 ASN A C 1
ATOM 2046 O O . ASN A 1 262 ? -18.454 -12.237 -3.725 1.00 44.62 262 ASN A O 1
ATOM 2050 N N . TYR A 1 263 ? -19.143 -10.202 -3.043 1.00 41.09 263 TYR A N 1
ATOM 2051 C CA . TYR A 1 263 ? -20.140 -10.036 -4.094 1.00 41.09 263 TYR A CA 1
ATOM 2052 C C . TYR A 1 263 ? -19.664 -8.947 -5.047 1.00 41.09 263 TYR A C 1
ATOM 2054 O O . TYR A 1 263 ? -19.631 -7.764 -4.711 1.00 41.09 263 TYR A O 1
ATOM 2062 N N . TYR A 1 264 ? -19.293 -9.363 -6.251 1.00 39.19 264 TYR A N 1
ATOM 2063 C CA . TYR A 1 264 ? -18.813 -8.476 -7.295 1.00 39.19 264 TYR A CA 1
ATOM 2064 C C . TYR A 1 264 ? -19.699 -8.587 -8.535 1.00 39.19 264 TYR A C 1
ATOM 2066 O O . TYR A 1 264 ? -20.139 -9.673 -8.911 1.00 39.19 264 TYR A O 1
ATOM 2074 N N . HIS A 1 265 ? -19.924 -7.464 -9.216 1.00 34.25 265 HIS A N 1
ATOM 2075 C CA . HIS A 1 265 ? -20.444 -7.465 -10.581 1.00 34.25 265 HIS A CA 1
ATOM 2076 C C . HIS A 1 265 ? -19.273 -7.212 -11.540 1.00 34.25 265 HIS A C 1
ATOM 2078 O O . HIS A 1 265 ? -19.085 -6.104 -12.039 1.00 34.25 265 HIS A O 1
ATOM 2084 N N . VAL A 1 266 ? -18.440 -8.238 -11.750 1.00 33.62 266 VAL A N 1
ATOM 2085 C CA . VAL A 1 266 ? -17.270 -8.166 -12.641 1.00 33.62 266 VAL A CA 1
ATOM 2086 C C . VAL A 1 266 ? -17.743 -8.314 -14.080 1.00 33.62 266 VAL A C 1
ATOM 2088 O O . VAL A 1 266 ? -18.166 -9.388 -14.506 1.00 33.62 266 VAL A O 1
ATOM 2091 N N . LEU A 1 267 ? -17.627 -7.238 -14.852 1.00 38.12 267 LEU A N 1
ATOM 2092 C CA . LEU A 1 267 ? -17.543 -7.341 -16.301 1.00 38.12 267 LEU A CA 1
ATOM 2093 C C . LEU A 1 267 ? -16.062 -7.413 -16.654 1.00 38.12 267 LEU A C 1
ATOM 2095 O O . LEU A 1 267 ? -15.349 -6.418 -16.592 1.00 38.12 267 LEU A O 1
ATOM 2099 N N . VAL A 1 268 ? -15.599 -8.605 -17.028 1.00 34.22 268 VAL A N 1
ATOM 2100 C CA . VAL A 1 268 ? -14.289 -8.748 -17.665 1.00 34.22 268 VAL A CA 1
ATOM 2101 C C . VAL A 1 268 ? -14.340 -7.933 -18.951 1.00 34.22 268 VAL A C 1
ATOM 2103 O O . VAL A 1 268 ? -15.082 -8.282 -19.873 1.00 34.22 268 VAL A O 1
ATOM 2106 N N . TYR A 1 269 ? -13.570 -6.846 -19.015 1.00 37.19 269 TYR A N 1
ATOM 2107 C CA . TYR A 1 269 ? -13.371 -6.123 -20.261 1.00 37.19 269 TYR A CA 1
ATOM 2108 C C . TYR A 1 269 ? -12.726 -7.079 -21.268 1.00 37.19 269 TYR A C 1
ATOM 2110 O O . TYR A 1 269 ? -11.540 -7.396 -21.196 1.00 37.19 269 TYR A O 1
ATOM 2118 N N . ARG A 1 270 ? -13.538 -7.578 -22.203 1.00 34.88 270 ARG A N 1
ATOM 2119 C CA . ARG A 1 270 ? -13.052 -8.189 -23.434 1.00 34.88 270 ARG A CA 1
ATOM 2120 C C . ARG A 1 270 ? -12.868 -7.045 -24.426 1.00 34.88 270 ARG A C 1
ATOM 2122 O O . ARG A 1 270 ? -13.876 -6.440 -24.797 1.00 34.88 270 ARG A O 1
ATOM 2129 N N . PRO A 1 271 ? -11.639 -6.714 -24.851 1.00 34.44 271 PRO A N 1
ATOM 2130 C CA . PRO A 1 271 ? -11.466 -5.753 -25.926 1.00 34.44 271 PRO A CA 1
ATOM 2131 C C . PRO A 1 271 ? -12.258 -6.240 -27.145 1.00 34.44 271 PRO A C 1
ATOM 2133 O O . PRO A 1 271 ? -12.163 -7.404 -27.538 1.00 34.44 271 PRO A O 1
ATOM 2136 N N . ASN A 1 272 ? -13.088 -5.361 -27.708 1.00 41.66 272 ASN A N 1
ATOM 2137 C CA . ASN A 1 272 ? -13.833 -5.637 -28.932 1.00 41.66 272 ASN A CA 1
ATOM 2138 C C . ASN A 1 272 ? -12.840 -5.959 -30.057 1.00 41.66 272 ASN A C 1
ATOM 2140 O O . ASN A 1 272 ? -12.216 -5.053 -30.603 1.00 41.66 272 ASN A O 1
ATOM 2144 N N . GLY A 1 273 ? -12.675 -7.243 -30.386 1.00 45.44 273 GLY A N 1
ATOM 2145 C CA . GLY A 1 273 ? -11.740 -7.650 -31.434 1.00 45.44 273 GLY A CA 1
ATOM 2146 C C . GLY A 1 273 ? -11.293 -9.107 -31.393 1.00 45.44 273 GLY A C 1
ATOM 2147 O O . GLY A 1 273 ? -10.104 -9.371 -31.504 1.00 45.44 273 GLY A O 1
ATOM 2148 N N . ALA A 1 274 ? -12.219 -10.055 -31.264 1.00 35.00 274 ALA A N 1
ATOM 2149 C CA . ALA A 1 274 ? -11.973 -11.434 -31.685 1.00 35.00 274 ALA A CA 1
ATOM 2150 C C . ALA A 1 274 ? -13.207 -11.943 -32.436 1.00 35.00 274 ALA A C 1
ATOM 2152 O O . ALA A 1 274 ? -14.020 -12.701 -31.916 1.00 35.00 274 ALA A O 1
ATOM 2153 N N . ALA A 1 275 ? -13.366 -11.442 -33.660 1.00 37.38 275 ALA A N 1
ATOM 2154 C CA . ALA A 1 275 ? -14.041 -12.192 -34.701 1.00 37.38 275 ALA A CA 1
ATOM 2155 C C . ALA A 1 275 ? -12.989 -13.109 -35.332 1.00 37.38 275 ALA A C 1
ATOM 2157 O O . ALA A 1 275 ? -12.132 -12.617 -36.059 1.00 37.38 275 ALA A O 1
ATOM 2158 N N . THR A 1 276 ? -13.036 -14.388 -34.964 1.00 38.69 276 THR A N 1
ATOM 2159 C CA . THR A 1 276 ? -13.006 -15.589 -35.825 1.00 38.69 276 THR A CA 1
ATOM 2160 C C . THR A 1 276 ? -13.269 -16.784 -34.928 1.00 38.69 276 THR A C 1
ATOM 2162 O O . THR A 1 276 ? -12.460 -16.976 -33.992 1.00 38.69 276 THR A O 1
#

pLDDT: mean 77.93, std 18.7, range [33.62, 98.62]

Sequence (276 aa):
MIWGGGAAGGESLTNIMQAFINPTQAQSTGFNTGTRVVAKQEASVTSSFIFPGRYPFSVNFEYAANDTSMGRAYLFGKPDISAGIDFAHLGPFDLTYEFNSWSPTWYVHTVTNVQTGYQYGITNDYQSIGNWFGDQRVLATLNTVADQVGGQSNMLRVGWTPPFGGYLQLRLRELANEAQSVYATYPYKTEYMGALSYSYPWHGYAVGAEIGGGQDVFGHHYIEVEGFLRDGEALFRHYDPVSAFTGKRPKGDNLFVNVGVNYYHVLVYRPNGAAT

Radius of gyration: 22.24 Å; chains: 1; bounding box: 50×34×63 Å

Foldseek 3Di:
DDFADDLQHDPDPVQVVCCVVQVLCLQFAGDDDQHANGDKDKDKDKDKDWDDDPFTKIKIKMKMAIDAPPSDPPHGHFIKIKIKMWTLDPPQKIKMKMKIKGGFQQQWFPDDSRHHPPQQGCDDPQHHDDDPVSNQFATADPPGTTFRWIKMKMKMKMKGADPVGWIKMKIKMWMDTDPDPVGDPDDWDIKIKIKIKTWHDDPQKIWIKMWMWIAGRNRFIWIKIKTWIWGNVVSVPPPPVVVVVVDDDDDDDTDIDMDIDIDGPDDDDDPPDDDD

Organism: NCBI:txid410659

InterPro domains:
  IPR038636 Capsule assembly protein Wzi superfamily [G3DSA:2.40.160.130] (1-224)

Secondary structure (DSSP, 8-state):
-EE--GGG---SHHHHHHHHH-HHHHHHT-SSTTPPP-EE-EEEEEEEEEE-SSS-EEEEEEEEEEEEETTEEEEEEEEEEEEEEEEEEETTEEEEEEEEEE-TTTT-----SS--S-TT-SEETTEESSSGGGGSSPPPBTTBPPP---EEEEEEEEEE--TTSSEEEEEEEEEEE---TTT-SS----EEEEEEEEEEEETTEEEEEEEEEEE-TTS-EEEEEEEEEEEGGGGG-S--TTGGGT----------EEEEEEEE-------S----